Protein AF-A0A955NRJ7-F1 (afdb_monomer_lite)

Structure (mmCIF, N/CA/C/O backbone):
data_AF-A0A955NRJ7-F1
#
_entry.id   AF-A0A955NRJ7-F1
#
loop_
_atom_site.group_PDB
_atom_site.id
_atom_site.type_symbol
_atom_site.label_atom_id
_atom_site.label_alt_id
_atom_site.label_comp_id
_atom_site.label_asym_id
_atom_site.label_entity_id
_atom_site.label_seq_id
_atom_site.pdbx_PDB_ins_code
_atom_site.Cartn_x
_atom_site.Cartn_y
_atom_site.Cartn_z
_atom_site.occupancy
_atom_site.B_iso_or_equiv
_atom_site.auth_seq_id
_atom_site.auth_comp_id
_atom_site.auth_asym_id
_atom_site.auth_atom_id
_atom_site.pdbx_PDB_model_num
ATOM 1 N N . MET A 1 1 ? -66.521 54.782 38.233 1.00 36.69 1 MET A N 1
ATOM 2 C CA . MET A 1 1 ? -65.100 55.035 38.562 1.00 36.69 1 MET A CA 1
ATOM 3 C C . MET A 1 1 ? -64.474 53.736 39.039 1.00 36.69 1 MET A C 1
ATOM 5 O O . MET A 1 1 ? -64.854 53.257 40.097 1.00 36.69 1 MET A O 1
ATOM 9 N N . LYS A 1 2 ? -63.603 53.119 38.231 1.00 32.19 2 LYS A N 1
ATOM 10 C CA . LYS A 1 2 ? -62.848 51.911 38.596 1.00 32.19 2 LYS A CA 1
ATOM 11 C C . LYS A 1 2 ? -61.377 52.300 38.733 1.00 32.19 2 LYS A C 1
ATOM 13 O O . LYS A 1 2 ? -60.802 52.846 37.799 1.00 32.19 2 LYS A O 1
ATOM 18 N N . THR A 1 3 ? -60.814 52.068 39.909 1.00 28.33 3 THR A N 1
ATOM 19 C CA . THR A 1 3 ? -59.417 52.327 40.267 1.00 28.33 3 THR A CA 1
ATOM 20 C C . THR A 1 3 ? -58.534 51.209 39.715 1.00 28.33 3 THR A C 1
ATOM 22 O O . THR A 1 3 ? -58.722 50.044 40.057 1.00 28.33 3 THR A O 1
ATOM 25 N N . LEU A 1 4 ? -57.575 51.562 38.857 1.00 24.30 4 LEU A N 1
ATOM 26 C CA . LEU A 1 4 ? -56.533 50.667 38.357 1.00 24.30 4 LEU A CA 1
ATOM 27 C C . LEU A 1 4 ? -55.375 50.664 39.369 1.00 24.30 4 LEU A C 1
ATOM 29 O O . LEU A 1 4 ? -54.799 51.717 39.639 1.00 24.30 4 LEU A O 1
ATOM 33 N N . LYS A 1 5 ? -55.042 49.506 39.949 1.00 27.33 5 LYS A N 1
ATOM 34 C CA . LYS A 1 5 ? -53.809 49.326 40.731 1.00 27.33 5 LYS A CA 1
ATOM 35 C C . LYS A 1 5 ? -52.750 48.693 39.831 1.00 27.33 5 LYS A C 1
ATOM 37 O O . LYS A 1 5 ? -52.905 47.555 39.403 1.00 27.33 5 LYS A O 1
ATOM 42 N N . ILE A 1 6 ? -51.697 49.454 39.553 1.00 38.03 6 ILE A N 1
ATOM 43 C CA . ILE A 1 6 ? -50.472 48.995 38.894 1.00 38.03 6 ILE A CA 1
ATOM 44 C C . ILE A 1 6 ? -49.600 48.346 39.971 1.00 38.03 6 ILE A C 1
ATOM 46 O O . ILE A 1 6 ? -49.262 48.993 40.960 1.00 38.03 6 ILE A O 1
ATOM 50 N N . GLY A 1 7 ? -49.264 47.070 39.790 1.00 30.17 7 GLY A N 1
ATOM 51 C CA . GLY A 1 7 ? -48.288 46.353 40.606 1.00 30.17 7 GLY A CA 1
ATOM 52 C C . GLY A 1 7 ? -47.128 45.904 39.729 1.00 30.17 7 GLY A C 1
ATOM 53 O O . GLY A 1 7 ? -47.288 45.005 38.911 1.00 30.17 7 GLY A O 1
ATOM 54 N N . ILE A 1 8 ? -45.980 46.555 39.893 1.00 44.25 8 ILE A N 1
ATOM 55 C CA . ILE A 1 8 ? -44.685 46.117 39.368 1.00 44.25 8 ILE A CA 1
ATOM 56 C C . ILE A 1 8 ? -44.185 44.999 40.288 1.00 44.25 8 ILE A C 1
ATOM 58 O O . ILE A 1 8 ? -43.963 45.259 41.465 1.00 44.25 8 ILE A O 1
ATOM 62 N N . LEU A 1 9 ? -43.979 43.788 39.768 1.00 32.78 9 LEU A N 1
ATOM 63 C CA . LEU A 1 9 ? -43.111 42.758 40.359 1.00 32.78 9 LEU A CA 1
ATOM 64 C C . LEU A 1 9 ? -42.529 41.891 39.215 1.00 32.78 9 LEU A C 1
ATOM 66 O O . LEU A 1 9 ? -43.158 41.781 38.165 1.00 32.78 9 LEU A O 1
ATOM 70 N N . PRO A 1 10 ? -41.301 41.360 39.345 1.00 40.62 10 PRO A N 1
ATOM 71 C CA . PRO A 1 10 ? -40.159 41.890 38.607 1.00 40.62 10 PRO A CA 1
ATOM 72 C C . PRO A 1 10 ? -39.546 40.882 37.625 1.00 40.62 10 PRO A C 1
ATOM 74 O O . PRO A 1 10 ? -39.759 39.676 37.701 1.00 40.62 10 PRO A O 1
ATOM 77 N N . VAL A 1 11 ? -38.674 41.423 36.775 1.00 39.66 11 VAL A N 1
ATOM 78 C CA . VAL A 1 11 ? -37.733 40.821 35.804 1.00 39.66 11 VAL A CA 1
ATOM 79 C C . VAL A 1 11 ? -36.735 39.803 36.422 1.00 39.66 11 VAL A C 1
ATOM 81 O O . VAL A 1 11 ? -35.699 39.490 35.851 1.00 39.66 11 VAL A O 1
ATOM 84 N N . LEU A 1 12 ? -37.029 39.220 37.586 1.00 32.47 12 LEU A N 1
ATOM 85 C CA . LEU A 1 12 ? -36.155 38.246 38.253 1.00 32.47 12 LEU A CA 1
ATOM 86 C C . LEU A 1 12 ? -36.271 36.818 37.699 1.00 32.47 12 LEU A C 1
ATOM 88 O O . LEU A 1 12 ? -35.386 36.006 37.954 1.00 32.47 12 LEU A O 1
ATOM 92 N N . LEU A 1 13 ? -37.310 36.501 36.920 1.00 33.62 13 LEU A N 1
ATOM 93 C CA . LEU A 1 13 ? -37.507 35.132 36.430 1.00 33.62 13 LEU A CA 1
ATOM 94 C C . LEU A 1 13 ? -36.582 34.763 35.257 1.00 33.62 13 LEU A C 1
ATOM 96 O O . LEU A 1 13 ? -36.288 33.590 35.060 1.00 33.62 13 LEU A O 1
ATOM 100 N N . THR A 1 14 ? -36.074 35.735 34.499 1.00 36.72 14 THR A N 1
ATOM 101 C CA . THR A 1 14 ? -35.274 35.451 33.296 1.00 36.72 14 THR A CA 1
ATOM 102 C C . THR A 1 14 ? -33.782 35.257 33.563 1.00 36.72 14 THR A C 1
ATOM 104 O O . THR A 1 14 ? -33.121 34.596 32.770 1.00 36.72 14 THR A O 1
ATOM 107 N N . ILE A 1 15 ? -33.236 35.762 34.678 1.00 38.88 15 ILE A N 1
ATOM 108 C CA . ILE A 1 15 ? -31.808 35.566 35.008 1.00 38.88 15 ILE A CA 1
ATOM 109 C C . ILE A 1 15 ? -31.571 34.204 35.682 1.00 38.88 15 ILE A C 1
ATOM 111 O O . ILE A 1 15 ? -30.516 33.603 35.494 1.00 38.88 15 ILE A O 1
ATOM 115 N N . ALA A 1 16 ? -32.561 33.656 36.395 1.00 36.56 16 ALA A N 1
ATOM 116 C CA . ALA A 1 16 ? -32.430 32.333 37.009 1.00 36.56 16 ALA A CA 1
ATOM 117 C C . ALA A 1 16 ? -32.375 31.196 35.969 1.00 36.56 16 ALA A C 1
ATOM 119 O O . ALA A 1 16 ? -31.635 30.235 36.156 1.00 36.56 16 ALA A O 1
ATOM 120 N N . ILE A 1 17 ? -33.071 31.335 34.835 1.00 39.44 17 ILE A N 1
ATOM 121 C CA . ILE A 1 17 ? -33.125 30.286 33.802 1.00 39.44 17 ILE A CA 1
ATOM 122 C C . ILE A 1 17 ? -31.786 30.147 33.055 1.00 39.44 17 ILE A C 1
ATOM 124 O O . ILE A 1 17 ? -31.437 29.050 32.639 1.00 39.44 17 ILE A O 1
ATOM 128 N N . ALA A 1 18 ? -30.984 31.212 32.948 1.00 38.03 18 ALA A N 1
ATOM 129 C CA . ALA A 1 18 ? -29.653 31.124 32.336 1.00 38.03 18 ALA A CA 1
ATOM 130 C C . ALA A 1 18 ? -28.563 30.614 33.304 1.00 38.03 18 ALA A C 1
ATOM 132 O O . ALA A 1 18 ? -27.508 30.173 32.858 1.00 38.03 18 ALA A O 1
ATOM 133 N N . ALA A 1 19 ? -28.804 30.669 34.621 1.00 41.75 19 ALA A N 1
ATOM 134 C CA . ALA A 1 19 ? -27.876 30.172 35.642 1.00 41.75 19 ALA A CA 1
ATOM 135 C C . ALA A 1 19 ? -28.164 28.718 36.061 1.00 41.75 19 ALA A C 1
ATOM 137 O O . ALA A 1 19 ? -27.269 28.040 36.565 1.00 41.75 19 ALA A O 1
ATOM 138 N N . GLN A 1 20 ? -29.374 28.214 35.798 1.00 40.34 20 GLN A N 1
ATOM 139 C CA . GLN A 1 20 ? -29.661 26.783 35.694 1.00 40.34 20 GLN A CA 1
ATOM 140 C C . GLN A 1 20 ? -29.296 26.276 34.286 1.00 40.34 20 GLN A C 1
ATOM 142 O O . GLN A 1 20 ? -30.105 25.679 33.583 1.00 40.34 20 GLN A O 1
ATOM 147 N N . ALA A 1 21 ? -28.041 26.483 33.874 1.00 41.50 21 ALA A N 1
ATOM 148 C CA . ALA A 1 21 ? -27.412 25.489 33.017 1.00 41.50 21 ALA A CA 1
ATOM 149 C C . ALA A 1 21 ? -27.368 24.214 33.864 1.00 41.50 21 ALA A C 1
ATOM 151 O O . ALA A 1 21 ? -26.662 24.131 34.872 1.00 41.50 21 ALA A O 1
ATOM 152 N N . ASP A 1 22 ? -28.295 23.328 33.541 1.00 43.44 22 ASP A N 1
ATOM 153 C CA . ASP A 1 22 ? -28.670 22.161 34.302 1.00 43.44 22 ASP A CA 1
ATOM 154 C C . ASP A 1 22 ? -27.431 21.324 34.653 1.00 43.44 22 ASP A C 1
ATOM 156 O O . ASP A 1 22 ? -26.771 20.759 33.791 1.00 43.44 22 ASP A O 1
ATOM 160 N N . LYS A 1 23 ? -27.068 21.278 35.939 1.00 44.16 23 LYS A N 1
ATOM 161 C CA . LYS A 1 23 ? -25.986 20.413 36.436 1.00 44.16 23 LYS A CA 1
ATOM 162 C C . LYS A 1 23 ? -26.407 18.934 36.468 1.00 44.16 23 LYS A C 1
ATOM 164 O O . LYS A 1 23 ? -25.648 18.114 36.974 1.00 44.16 23 LYS A O 1
ATOM 169 N N . SER A 1 24 ? -27.596 18.594 35.963 1.00 41.62 24 SER A N 1
ATOM 170 C CA . SER A 1 24 ? -28.100 17.219 35.873 1.00 41.62 24 SER A CA 1
ATOM 171 C C . SER A 1 24 ? -27.343 16.339 34.870 1.00 41.62 24 SER A C 1
ATOM 173 O O . SER A 1 24 ? -27.438 15.120 34.977 1.00 41.62 24 SER A O 1
ATOM 175 N N . TYR A 1 25 ? -26.555 16.916 33.950 1.00 47.22 25 TYR A N 1
ATOM 176 C CA . TYR A 1 25 ? -25.757 16.147 32.979 1.00 47.22 25 TYR A CA 1
ATOM 177 C C . TYR A 1 25 ? -24.563 15.410 33.593 1.00 47.22 25 TYR A C 1
ATOM 179 O O . TYR A 1 25 ? -23.948 14.580 32.932 1.00 47.22 25 TYR A O 1
ATOM 187 N N . LEU A 1 26 ? -24.218 15.703 34.845 1.00 46.88 26 LEU A N 1
ATOM 188 C CA . LEU A 1 26 ? -23.156 15.013 35.558 1.00 46.88 26 LEU A CA 1
ATOM 189 C C . LEU A 1 26 ? -23.820 14.158 36.632 1.00 46.88 26 LEU A C 1
ATOM 191 O O . LEU A 1 26 ? -24.284 14.696 37.637 1.00 46.88 26 LEU A O 1
ATOM 195 N N . ASP A 1 27 ? -23.859 12.833 36.457 1.00 48.56 27 ASP A N 1
ATOM 196 C CA . ASP A 1 27 ? -24.031 11.955 37.616 1.00 48.56 27 ASP A CA 1
ATOM 197 C C . ASP A 1 27 ? -22.899 12.311 38.598 1.00 48.56 27 ASP A C 1
ATOM 199 O O . ASP A 1 27 ? -21.720 12.148 38.258 1.00 48.56 27 ASP A O 1
ATOM 203 N N . PRO A 1 28 ? -23.198 12.808 39.812 1.00 46.50 28 PRO A N 1
ATOM 204 C CA . PRO A 1 28 ? -22.168 13.173 40.779 1.00 46.50 28 PRO A CA 1
ATOM 205 C C . PRO A 1 28 ? -21.315 11.974 41.236 1.00 46.50 28 PRO A C 1
ATOM 207 O O . PRO A 1 28 ? -20.372 12.160 42.001 1.00 46.50 28 PRO A O 1
ATOM 210 N N . ARG A 1 29 ? -21.614 10.748 40.781 1.00 49.88 29 ARG A N 1
ATOM 211 C CA . ARG A 1 29 ? -20.777 9.551 40.958 1.00 49.88 29 ARG A CA 1
ATOM 212 C C . ARG A 1 29 ? -19.743 9.317 39.845 1.00 49.88 29 ARG A C 1
ATOM 214 O O . ARG A 1 29 ? -18.911 8.430 40.018 1.00 49.88 29 ARG A O 1
ATOM 221 N N . LEU A 1 30 ? -19.778 10.058 38.731 1.00 52.56 30 LEU A N 1
ATOM 222 C CA . LEU A 1 30 ? -18.929 9.812 37.549 1.00 52.56 30 LEU A CA 1
ATOM 223 C C . LEU A 1 30 ? -17.863 10.886 37.283 1.00 52.56 30 LEU A C 1
ATOM 225 O O . LEU A 1 30 ? -16.901 10.610 36.570 1.00 52.56 30 LEU A O 1
ATOM 229 N N . VAL A 1 31 ? -17.960 12.068 37.894 1.00 55.16 31 VAL A N 1
ATOM 230 C CA . VAL A 1 31 ? -16.895 13.080 37.811 1.00 55.16 31 VAL A CA 1
ATOM 231 C C . VAL A 1 31 ? -15.899 12.838 38.935 1.00 55.16 31 VAL A C 1
ATOM 233 O O . VAL A 1 31 ? -16.177 13.106 40.104 1.00 55.16 31 VAL A O 1
ATOM 236 N N . ARG A 1 32 ? -14.737 12.292 38.583 1.00 62.09 32 ARG A N 1
ATOM 237 C CA . ARG A 1 32 ? -13.622 12.094 39.506 1.00 62.09 32 ARG A CA 1
ATOM 238 C C . ARG A 1 32 ? -12.593 13.199 39.299 1.00 62.09 32 ARG A C 1
ATOM 240 O O . ARG A 1 32 ? -12.058 13.338 38.204 1.00 62.09 32 ARG A O 1
ATOM 247 N N . ASP A 1 33 ? -12.256 13.915 40.368 1.00 66.38 33 ASP A N 1
ATOM 248 C CA . ASP A 1 33 ? -11.100 14.811 40.366 1.00 66.38 33 ASP A CA 1
ATOM 249 C C . ASP A 1 33 ? -9.814 13.981 40.297 1.00 66.38 33 ASP A C 1
ATOM 251 O O . ASP A 1 33 ? -9.533 13.155 41.171 1.00 66.38 33 ASP A O 1
ATOM 255 N N . LEU A 1 34 ? -9.036 14.183 39.237 1.00 67.19 34 LEU A N 1
ATOM 256 C CA . LEU A 1 34 ? -7.776 13.480 39.035 1.00 67.19 34 LEU A CA 1
ATOM 257 C C . LEU A 1 34 ? -6.617 14.250 39.650 1.00 67.19 34 LEU A C 1
ATOM 259 O O . LEU A 1 34 ? -6.498 15.468 39.510 1.00 67.19 34 LEU A O 1
ATOM 263 N N . THR A 1 35 ? -5.725 13.518 40.310 1.00 75.94 35 THR A N 1
ATOM 264 C CA . THR A 1 35 ? -4.501 14.098 40.868 1.00 75.94 35 THR A CA 1
ATOM 265 C C . THR A 1 35 ? -3.346 14.003 39.874 1.00 75.94 35 THR A C 1
ATOM 267 O O . THR A 1 35 ? -3.203 13.026 39.137 1.00 75.94 35 THR A O 1
ATOM 270 N N . ILE A 1 36 ? -2.492 15.029 39.847 1.00 75.94 36 ILE A N 1
ATOM 271 C CA . ILE A 1 36 ? -1.273 15.011 39.032 1.00 75.94 36 ILE A CA 1
ATOM 272 C C . ILE A 1 36 ? -0.392 13.845 39.502 1.00 75.94 36 ILE A C 1
ATOM 274 O O . ILE A 1 36 ? 0.007 13.798 40.664 1.00 75.94 36 ILE A O 1
ATOM 278 N N . GLY A 1 37 ? -0.076 12.926 38.586 1.00 80.00 37 GLY A N 1
ATOM 279 C CA . GLY A 1 37 ? 0.737 11.734 38.858 1.00 80.00 37 GLY A CA 1
ATOM 280 C C . GLY A 1 37 ? -0.062 10.450 39.100 1.00 80.00 37 GLY A C 1
ATOM 281 O O . GLY A 1 37 ? 0.540 9.395 39.290 1.00 80.00 37 GLY A O 1
ATOM 282 N N . GLU A 1 38 ? -1.393 10.508 39.062 1.00 80.62 38 GLU A N 1
ATOM 283 C CA . GLU A 1 38 ? -2.236 9.318 39.126 1.00 80.62 38 GLU A CA 1
ATOM 284 C C . GLU A 1 38 ? -2.151 8.499 37.818 1.00 80.62 38 GLU A C 1
ATOM 286 O O . GLU A 1 38 ? -2.409 9.057 36.748 1.00 80.62 38 GLU A O 1
ATOM 291 N N . PRO A 1 39 ? -1.827 7.189 37.857 1.00 76.88 39 PRO A N 1
ATOM 292 C CA . PRO A 1 39 ? -1.833 6.340 36.667 1.00 76.88 39 PRO A CA 1
ATOM 293 C C . PRO A 1 39 ? -3.230 6.249 36.049 1.00 76.88 39 PRO A C 1
ATOM 295 O O . PRO A 1 39 ? -4.183 5.898 36.741 1.00 76.88 39 PRO A O 1
ATOM 298 N N . GLN A 1 40 ? -3.331 6.510 34.746 1.00 69.88 40 GLN A N 1
ATOM 299 C CA . GLN A 1 40 ? -4.573 6.385 33.980 1.00 69.88 40 GLN A CA 1
ATOM 300 C C . GLN A 1 40 ? -4.427 5.343 32.873 1.00 69.88 40 GLN A C 1
ATOM 302 O O . GLN A 1 40 ? -3.324 5.085 32.375 1.00 69.88 40 GLN A O 1
ATOM 307 N N . LEU A 1 41 ? -5.553 4.750 32.477 1.00 70.25 41 LEU A N 1
ATOM 308 C CA . LEU A 1 41 ? -5.613 3.948 31.262 1.00 70.25 41 LEU A CA 1
ATOM 309 C C . LEU A 1 41 ? -5.589 4.885 30.048 1.00 70.25 41 LEU A C 1
ATOM 311 O O . LEU A 1 41 ? -6.201 5.943 30.059 1.00 70.25 41 LEU A O 1
ATOM 315 N N . LEU A 1 42 ? -4.885 4.485 28.983 1.00 70.12 42 LEU A N 1
ATOM 316 C CA . LEU A 1 42 ? -4.784 5.274 27.744 1.00 70.12 42 LEU A CA 1
ATOM 317 C C . LEU A 1 42 ? -6.155 5.518 27.083 1.00 70.12 42 LEU A C 1
ATOM 319 O O . LEU A 1 42 ? -6.320 6.490 26.353 1.00 70.12 42 LEU A O 1
ATOM 323 N N . ILE A 1 43 ? -7.110 4.614 27.313 1.00 71.25 43 ILE A N 1
ATOM 324 C CA . ILE A 1 43 ? -8.480 4.682 26.808 1.00 71.25 43 ILE A CA 1
ATOM 325 C C . ILE A 1 43 ? -9.396 4.444 28.003 1.00 71.25 43 ILE A C 1
ATOM 327 O O . ILE A 1 43 ? -9.437 3.333 28.535 1.00 71.25 43 ILE A O 1
ATOM 331 N N . ASP A 1 44 ? -10.092 5.493 28.429 1.00 69.50 44 ASP A N 1
ATOM 332 C CA . ASP A 1 44 ? -11.025 5.454 29.547 1.00 69.50 44 ASP A CA 1
ATOM 333 C C . ASP A 1 44 ? -12.265 6.315 29.298 1.00 69.50 44 ASP A C 1
ATOM 335 O O . ASP A 1 44 ? -12.442 6.939 28.251 1.00 69.50 44 ASP A O 1
ATOM 339 N N . ASP A 1 45 ? -13.134 6.314 30.297 1.00 65.00 45 ASP A N 1
ATOM 340 C CA . ASP A 1 45 ? -14.453 6.920 30.245 1.00 65.00 45 ASP A CA 1
ATOM 341 C C . ASP A 1 45 ? -14.481 8.299 30.928 1.00 65.00 45 ASP A C 1
ATOM 343 O O . ASP A 1 45 ? -15.540 8.918 30.998 1.00 65.00 45 ASP A O 1
ATOM 347 N N . TYR A 1 46 ? -13.334 8.771 31.434 1.00 60.62 46 TYR A N 1
ATOM 348 C CA . TYR A 1 46 ? -13.226 9.889 32.372 1.00 60.62 46 TYR A CA 1
ATOM 349 C C . TYR A 1 46 ? -12.694 11.183 31.737 1.00 60.62 46 TYR A C 1
ATOM 351 O O . TYR A 1 46 ? -12.983 12.259 32.254 1.00 60.62 46 TYR A O 1
ATOM 359 N N . TRP A 1 47 ? -11.941 11.115 30.630 1.00 62.41 47 TRP A N 1
ATOM 360 C CA . TRP A 1 47 ? -11.310 12.305 30.019 1.00 62.41 47 TRP A CA 1
ATOM 361 C C . TRP A 1 47 ? -12.041 12.913 28.816 1.00 62.41 47 TRP A C 1
ATOM 363 O O . TRP A 1 47 ? -11.686 14.010 28.381 1.00 62.41 47 TRP A O 1
ATOM 373 N N . ILE A 1 48 ? -13.036 12.233 28.242 1.00 60.66 48 ILE A N 1
ATOM 374 C CA . ILE A 1 48 ? -13.713 12.715 27.030 1.00 60.66 48 ILE A CA 1
ATOM 375 C C . ILE A 1 48 ? -15.056 13.347 27.406 1.00 60.66 48 ILE A C 1
ATOM 377 O O . ILE A 1 48 ? -16.072 12.667 27.515 1.00 60.66 48 ILE A O 1
ATOM 381 N N . ASP A 1 49 ? -15.035 14.674 27.550 1.00 56.53 49 ASP A N 1
ATOM 382 C CA . ASP A 1 49 ? -16.146 15.551 27.980 1.00 56.53 49 ASP A CA 1
ATOM 383 C C . ASP A 1 49 ? -17.433 15.402 27.133 1.00 56.53 49 ASP A C 1
ATOM 385 O O . ASP A 1 49 ? -18.535 15.652 27.598 1.00 56.53 49 ASP A O 1
ATOM 389 N N . ASN A 1 50 ? -17.322 14.891 25.900 1.00 57.91 50 ASN A N 1
ATOM 390 C CA . ASN A 1 50 ? -18.457 14.667 24.991 1.00 57.91 50 ASN A CA 1
ATOM 391 C C . ASN A 1 50 ? -18.746 13.185 24.721 1.00 57.91 50 ASN A C 1
ATOM 393 O O . ASN A 1 50 ? -19.265 12.835 23.657 1.00 57.91 50 ASN A O 1
ATOM 397 N N . ARG A 1 51 ? -18.369 12.287 25.636 1.00 58.31 51 ARG A N 1
ATOM 398 C CA . ARG A 1 51 ? -18.545 10.853 25.405 1.00 58.31 51 ARG A CA 1
ATOM 399 C C . ARG A 1 51 ? -20.008 10.451 25.338 1.00 58.31 51 ARG A C 1
ATOM 401 O O . ARG A 1 51 ? -20.317 9.633 24.484 1.00 58.31 51 ARG A O 1
ATOM 408 N N . PHE A 1 52 ? -20.875 11.000 26.184 1.00 63.44 52 PHE A N 1
ATOM 409 C CA . PHE A 1 52 ? -22.262 10.556 26.331 1.00 63.44 52 PHE A CA 1
ATOM 410 C C . PHE A 1 52 ? -23.273 11.547 25.742 1.00 63.44 52 PHE A C 1
ATOM 412 O O . PHE A 1 52 ? -23.070 12.759 25.789 1.00 63.44 52 PHE A O 1
ATOM 419 N N . ASN A 1 53 ? -24.363 11.014 25.192 1.00 65.75 53 ASN A N 1
ATOM 420 C CA . ASN A 1 53 ? -25.545 11.772 24.801 1.00 65.75 53 ASN A CA 1
ATOM 421 C C . ASN A 1 53 ? -26.314 12.241 26.051 1.00 65.75 53 ASN A C 1
ATOM 423 O O . ASN A 1 53 ? -26.012 11.847 27.180 1.00 65.75 53 ASN A O 1
ATOM 427 N N . GLU A 1 54 ? -27.359 13.045 25.846 1.00 67.00 54 GLU A N 1
ATOM 428 C CA . GLU A 1 54 ? -28.234 13.558 26.916 1.00 67.00 54 GLU A CA 1
ATOM 429 C C . GLU A 1 54 ? -28.810 12.452 27.823 1.00 67.00 54 GLU A C 1
ATOM 431 O O . GLU A 1 54 ? -29.111 12.706 28.986 1.00 67.00 54 GLU A O 1
ATOM 436 N N . ASP A 1 55 ? -28.925 11.217 27.321 1.00 65.44 55 ASP A N 1
ATOM 437 C CA . ASP A 1 55 ? -29.438 10.065 28.065 1.00 65.44 55 ASP A CA 1
ATOM 438 C C . ASP A 1 55 ? -28.414 9.389 28.997 1.00 65.44 55 ASP A C 1
ATOM 440 O O . ASP A 1 55 ? -28.805 8.505 29.757 1.00 65.44 55 ASP A O 1
ATOM 444 N N . GLN A 1 56 ? -27.130 9.778 28.952 1.00 57.50 56 GLN A N 1
ATOM 445 C CA . GLN A 1 56 ? -26.022 9.197 29.735 1.00 57.50 56 GLN A CA 1
ATOM 446 C C . GLN A 1 56 ? -25.849 7.670 29.579 1.00 57.50 56 GLN A C 1
ATOM 448 O O . GLN A 1 56 ? -25.130 7.031 30.346 1.00 57.50 56 GLN A O 1
ATOM 453 N N . ILE A 1 57 ? -26.498 7.067 28.579 1.00 58.94 57 ILE A N 1
ATOM 454 C CA . ILE A 1 57 ? -26.484 5.622 28.306 1.00 58.94 57 ILE A CA 1
ATOM 455 C C . ILE A 1 57 ? -25.829 5.355 26.951 1.00 58.94 57 ILE A C 1
ATOM 457 O O . ILE A 1 57 ? -25.157 4.338 26.771 1.00 58.94 57 ILE A O 1
ATOM 461 N N . SER A 1 58 ? -26.000 6.265 25.994 1.00 58.12 58 SER A N 1
ATOM 462 C CA . SER A 1 58 ? -25.445 6.149 24.653 1.00 58.12 58 SER A CA 1
ATOM 463 C C . SER A 1 58 ? -24.274 7.107 24.458 1.00 58.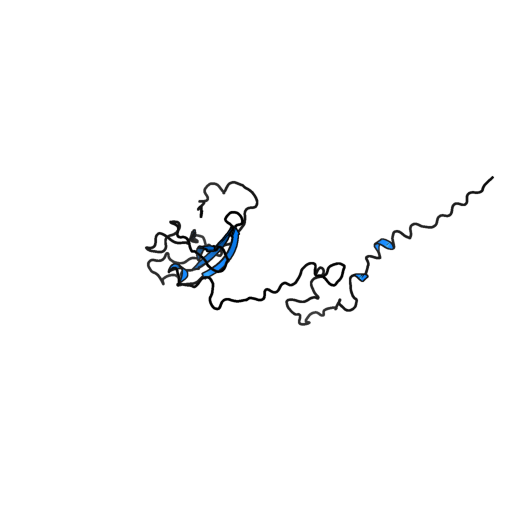12 58 SER A C 1
ATOM 465 O O . SER A 1 58 ? -24.281 8.229 24.958 1.00 58.12 58 SER A O 1
ATOM 467 N N . ALA A 1 59 ? -23.235 6.654 23.753 1.00 63.19 59 ALA A N 1
ATOM 468 C CA . ALA A 1 59 ? -22.060 7.473 23.494 1.00 63.19 59 ALA A CA 1
ATOM 469 C C . ALA A 1 59 ? -22.205 8.270 22.187 1.00 63.19 59 ALA A C 1
ATOM 471 O O . ALA A 1 59 ? -22.460 7.672 21.140 1.00 63.19 59 ALA A O 1
ATOM 472 N N . SER A 1 60 ? -21.973 9.585 22.219 1.00 65.88 60 SER A N 1
ATOM 473 C CA . SER A 1 60 ? -21.847 10.433 21.020 1.00 65.88 60 SER A CA 1
ATOM 474 C C . SER A 1 60 ? -20.647 10.007 20.167 1.00 65.88 60 SER A C 1
ATOM 476 O O . SER A 1 60 ? -20.676 10.092 18.940 1.00 65.88 60 SER A O 1
ATOM 478 N N . VAL A 1 61 ? -19.586 9.524 20.828 1.00 67.50 61 VAL A N 1
ATOM 479 C CA . VAL A 1 61 ? -18.367 8.988 20.211 1.00 67.50 61 VAL A CA 1
ATOM 480 C C . VAL A 1 61 ? -18.051 7.628 20.849 1.00 67.50 61 VAL A C 1
ATOM 482 O O . VAL A 1 61 ? -17.416 7.576 21.904 1.00 67.50 61 VAL A O 1
ATOM 485 N N . PRO A 1 62 ? -18.507 6.505 20.266 1.00 67.56 62 PRO A N 1
ATOM 486 C CA . PRO A 1 62 ? -18.234 5.188 20.827 1.00 67.56 62 PRO A CA 1
ATOM 487 C C . PRO A 1 62 ? -16.747 4.830 20.709 1.00 67.56 62 PRO A C 1
ATOM 489 O O . PRO A 1 62 ? -16.132 4.985 19.652 1.00 67.56 62 PRO A O 1
ATOM 492 N N . HIS A 1 63 ? -16.174 4.274 21.780 1.00 67.62 63 HIS A N 1
ATOM 493 C CA . HIS A 1 63 ? -14.868 3.616 21.725 1.00 67.62 63 HIS A CA 1
ATOM 494 C C . HIS A 1 63 ? -15.004 2.272 21.016 1.00 67.62 63 HIS A C 1
ATOM 496 O O . HIS A 1 63 ? -15.295 1.248 21.630 1.00 67.62 63 HIS A O 1
ATOM 502 N N . VAL A 1 64 ? -14.791 2.278 19.703 1.00 70.50 64 VAL A N 1
ATOM 503 C CA . VAL A 1 64 ? -14.711 1.047 18.918 1.00 70.50 64 VAL A CA 1
ATOM 504 C C . VAL A 1 64 ? -13.258 0.594 18.889 1.00 70.50 64 VAL A C 1
ATOM 506 O O . VAL A 1 64 ? -12.461 1.033 18.060 1.00 70.50 64 VAL A O 1
ATOM 509 N N . LEU A 1 65 ? -12.909 -0.297 19.815 1.00 71.62 65 LEU A N 1
ATOM 510 C CA . LEU A 1 65 ? -11.679 -1.071 19.716 1.00 71.62 65 LEU A CA 1
ATOM 511 C C . LEU A 1 65 ? -11.927 -2.194 18.714 1.00 71.62 65 LEU A C 1
ATOM 513 O O . LEU A 1 65 ? -12.720 -3.099 18.967 1.00 71.62 65 LEU A O 1
ATOM 517 N N . GLN A 1 66 ? -11.275 -2.119 17.557 1.00 65.44 66 GLN A N 1
ATOM 518 C CA . GLN A 1 66 ? -11.333 -3.195 16.574 1.00 65.44 66 GLN A CA 1
ATOM 519 C C . GLN A 1 66 ? -10.735 -4.460 17.203 1.00 65.44 66 GLN A C 1
ATOM 521 O O . GLN A 1 66 ? -9.536 -4.508 17.488 1.00 65.44 66 GLN A O 1
ATOM 526 N N . HIS A 1 67 ? -11.560 -5.485 17.424 1.00 63.84 67 HIS A N 1
ATOM 527 C CA . HIS A 1 67 ? -11.055 -6.831 17.664 1.00 63.84 67 HIS A CA 1
ATOM 528 C C . HIS A 1 67 ? -10.419 -7.299 16.358 1.00 63.84 67 HIS A C 1
ATOM 530 O O . HIS A 1 67 ? -11.102 -7.522 15.363 1.00 63.84 67 HIS A O 1
ATOM 536 N N . GLY A 1 68 ? -9.090 -7.353 16.330 1.00 67.50 68 GLY A N 1
ATOM 537 C CA . GLY A 1 68 ? -8.374 -7.776 15.140 1.00 67.50 68 GLY A CA 1
ATOM 538 C C . GLY A 1 68 ? -8.473 -9.285 14.974 1.00 67.50 68 GLY A C 1
ATOM 539 O O . GLY A 1 68 ? -7.623 -9.995 15.510 1.00 67.50 68 GLY A O 1
ATOM 540 N N . ASP A 1 69 ? -9.451 -9.763 14.204 1.00 76.06 69 ASP A N 1
ATOM 541 C CA . ASP A 1 69 ? -9.372 -11.083 13.576 1.00 76.06 69 ASP A CA 1
ATOM 542 C C . ASP A 1 69 ? -8.207 -11.045 12.585 1.00 76.06 69 ASP A C 1
ATOM 544 O O . ASP A 1 69 ? -8.309 -10.598 11.440 1.00 76.06 69 ASP A O 1
ATOM 548 N N . ARG A 1 70 ? -7.029 -1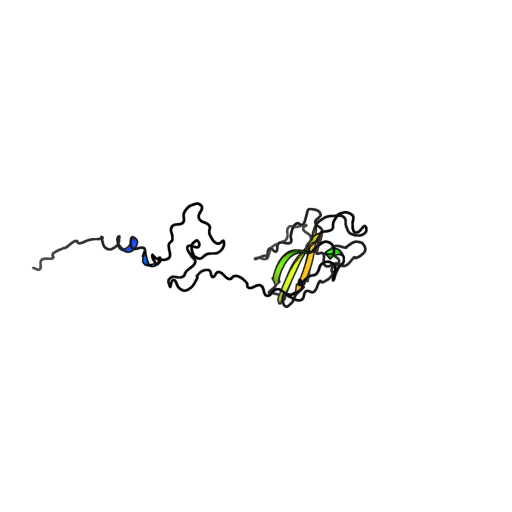1.410 13.089 1.00 80.81 70 ARG A N 1
ATOM 549 C CA . ARG A 1 70 ? -5.785 -11.344 12.337 1.00 80.81 70 ARG A CA 1
ATOM 550 C C . ARG A 1 70 ? -5.615 -12.638 11.557 1.00 80.81 70 ARG A C 1
ATOM 552 O O . ARG A 1 70 ? -5.600 -13.716 12.138 1.00 80.81 70 ARG A O 1
ATOM 559 N N . LEU A 1 71 ? -5.411 -12.511 10.251 1.00 84.38 71 LEU A N 1
ATOM 560 C CA . LEU A 1 71 ? -4.996 -13.635 9.418 1.00 84.38 71 LEU A CA 1
ATOM 561 C C . LEU A 1 71 ? -3.647 -14.188 9.898 1.00 84.38 71 LEU A C 1
ATOM 563 O O . LEU A 1 71 ? -2.755 -13.423 10.277 1.00 84.38 71 LEU A O 1
ATOM 567 N N . ASP A 1 72 ? -3.468 -15.506 9.793 1.00 89.38 72 ASP A N 1
ATOM 568 C CA . ASP A 1 72 ? -2.211 -16.186 10.144 1.00 89.38 72 ASP A CA 1
ATOM 569 C C . ASP A 1 72 ? -1.009 -15.641 9.369 1.00 89.38 72 ASP A C 1
ATOM 571 O O . ASP A 1 72 ? 0.133 -15.694 9.828 1.00 89.38 72 ASP A O 1
ATOM 575 N N . GLN A 1 73 ? -1.266 -15.131 8.164 1.00 89.25 73 GLN A N 1
ATOM 576 C CA . GLN A 1 73 ? -0.267 -14.567 7.275 1.00 89.25 73 GLN A CA 1
ATOM 577 C C . GLN A 1 73 ? -0.674 -13.155 6.844 1.00 89.25 73 GLN A C 1
ATOM 579 O O . GLN A 1 73 ? -1.862 -12.890 6.650 1.00 89.25 73 GLN A O 1
ATOM 584 N N . PRO A 1 74 ? 0.295 -12.247 6.639 1.00 89.62 74 PRO A N 1
ATOM 585 C CA . PRO A 1 74 ? 0.023 -10.950 6.035 1.00 89.62 74 PRO A CA 1
ATOM 586 C C . PRO A 1 74 ? -0.621 -11.087 4.649 1.00 89.62 74 PRO A C 1
ATOM 588 O O . PRO A 1 74 ? -0.251 -11.974 3.876 1.00 89.62 74 PRO A O 1
ATOM 591 N N . VAL A 1 75 ? -1.526 -10.160 4.317 1.00 91.19 75 VAL A N 1
ATOM 592 C CA . VAL A 1 75 ? -2.200 -10.099 3.004 1.00 91.19 75 VAL A CA 1
ATOM 593 C C . VAL A 1 75 ? -1.233 -9.827 1.844 1.00 91.19 75 VAL A C 1
ATOM 595 O O . VAL A 1 75 ? -1.455 -10.303 0.737 1.00 91.19 75 VAL A O 1
ATOM 598 N N . LEU A 1 76 ? -0.120 -9.133 2.112 1.00 91.50 76 LEU A N 1
ATOM 599 C CA . LEU A 1 76 ? 1.032 -9.019 1.216 1.00 91.50 76 LEU A CA 1
ATOM 600 C C . LEU A 1 76 ? 2.278 -9.566 1.908 1.00 91.50 76 LEU A C 1
ATOM 602 O O . LEU A 1 76 ? 2.584 -9.187 3.041 1.00 91.50 76 LEU A O 1
ATOM 606 N N . ARG A 1 77 ? 3.018 -10.438 1.220 1.00 90.12 77 ARG A N 1
ATOM 607 C CA . ARG A 1 77 ? 4.210 -11.095 1.768 1.00 90.12 77 ARG A CA 1
ATOM 608 C C . ARG A 1 77 ? 5.455 -10.640 1.014 1.00 90.12 77 ARG A C 1
ATOM 610 O O . ARG A 1 77 ? 5.532 -10.803 -0.198 1.00 90.12 77 ARG A O 1
ATOM 617 N N . LYS A 1 78 ? 6.440 -10.129 1.756 1.00 87.19 78 LYS A N 1
ATOM 618 C CA . LYS A 1 78 ? 7.771 -9.773 1.241 1.00 87.19 78 LYS A CA 1
ATOM 619 C C . LYS A 1 78 ? 8.348 -10.926 0.406 1.00 87.19 78 LYS A C 1
ATOM 621 O O . LYS A 1 78 ? 8.329 -12.070 0.860 1.00 87.19 78 LYS A O 1
ATOM 626 N N . GLY A 1 79 ? 8.834 -10.607 -0.794 1.00 80.38 79 GLY A N 1
ATOM 627 C CA . GLY A 1 79 ? 9.566 -11.538 -1.660 1.00 80.38 79 GLY A CA 1
ATOM 628 C C . GLY A 1 79 ? 8.748 -12.673 -2.274 1.00 80.38 79 GLY A C 1
ATOM 629 O O . GLY A 1 79 ? 9.302 -13.528 -2.960 1.00 80.38 79 GLY A O 1
ATOM 630 N N . LYS A 1 80 ? 7.437 -12.726 -2.016 1.00 87.94 80 LYS A N 1
ATOM 631 C CA . LYS A 1 80 ? 6.596 -13.844 -2.450 1.00 87.94 80 LYS A CA 1
ATOM 632 C C . LYS A 1 80 ? 6.175 -13.699 -3.911 1.00 87.94 80 LYS A C 1
ATOM 634 O O . LYS A 1 80 ? 6.302 -14.659 -4.664 1.00 87.94 80 LYS A O 1
ATOM 639 N N . ASP A 1 81 ? 5.652 -12.533 -4.282 1.00 89.06 81 ASP A N 1
ATOM 640 C CA . ASP A 1 81 ? 5.074 -12.312 -5.611 1.00 89.06 81 ASP A CA 1
ATOM 641 C C . ASP A 1 81 ? 6.054 -11.551 -6.521 1.00 89.06 81 ASP A C 1
ATOM 643 O O . ASP A 1 81 ? 6.185 -11.881 -7.705 1.00 89.06 81 ASP A O 1
ATOM 647 N N . HIS A 1 82 ? 6.819 -10.596 -5.970 1.00 91.62 82 HIS A N 1
ATOM 648 C CA . HIS A 1 82 ? 7.774 -9.805 -6.746 1.00 91.62 82 HIS A CA 1
ATOM 649 C C . HIS A 1 82 ? 9.139 -9.599 -6.059 1.00 91.62 82 HIS A C 1
ATOM 651 O O . HIS A 1 82 ? 9.205 -9.374 -4.849 1.00 91.62 82 HIS A O 1
ATOM 657 N N . PRO A 1 83 ? 10.252 -9.591 -6.825 1.00 90.00 83 PRO A N 1
ATOM 658 C CA . PRO A 1 83 ? 11.603 -9.495 -6.261 1.00 90.00 83 PRO A CA 1
ATOM 659 C C . PRO A 1 83 ? 11.890 -8.143 -5.595 1.00 90.00 83 PRO A C 1
ATOM 661 O O . PRO A 1 83 ? 12.651 -8.076 -4.635 1.00 90.00 83 PRO A O 1
ATOM 664 N N . TRP A 1 84 ? 11.259 -7.056 -6.048 1.00 90.06 84 TRP A N 1
ATOM 665 C CA . TRP A 1 84 ? 11.446 -5.723 -5.459 1.00 90.06 84 TRP A CA 1
ATOM 666 C C . TRP A 1 84 ? 10.847 -5.566 -4.059 1.00 90.06 84 TRP A C 1
ATOM 668 O O . TRP A 1 84 ? 11.120 -4.588 -3.366 1.00 90.06 84 TRP A O 1
ATOM 678 N N . GLU A 1 85 ? 10.045 -6.528 -3.620 1.00 91.94 85 GLU A N 1
ATOM 679 C CA . GLU A 1 85 ? 9.435 -6.549 -2.292 1.00 91.94 85 GLU A CA 1
ATOM 680 C C . GLU A 1 85 ? 10.300 -7.274 -1.266 1.00 91.94 85 GLU A C 1
ATOM 682 O O . GLU A 1 85 ? 9.976 -7.273 -0.076 1.00 91.94 85 GLU A O 1
ATOM 687 N N . GLU A 1 86 ? 11.394 -7.896 -1.716 1.00 88.69 86 GLU A N 1
ATOM 688 C CA . GLU A 1 86 ? 12.256 -8.746 -0.902 1.00 88.69 86 GLU A CA 1
ATOM 689 C C . GLU A 1 86 ? 12.850 -8.001 0.285 1.00 88.69 86 GLU A C 1
ATOM 691 O O . GLU A 1 86 ? 13.113 -8.617 1.297 1.00 88.69 86 GLU A O 1
ATOM 696 N N . HIS A 1 87 ? 13.059 -6.688 0.259 1.00 84.25 87 HIS A N 1
ATOM 697 C CA . HIS A 1 87 ? 13.718 -6.022 1.394 1.00 84.25 87 HIS A CA 1
ATOM 698 C C . HIS A 1 87 ? 12.740 -5.407 2.395 1.00 84.25 87 HIS A C 1
ATOM 700 O O . HIS A 1 87 ? 13.135 -5.080 3.514 1.00 84.25 87 HIS A O 1
ATOM 706 N N . GLY A 1 88 ? 11.455 -5.328 2.052 1.00 85.94 88 GLY A N 1
ATOM 707 C CA . GLY A 1 88 ? 10.420 -4.896 2.978 1.00 85.94 88 GLY A CA 1
ATOM 708 C C . GLY A 1 88 ? 9.230 -4.249 2.290 1.00 85.94 88 GLY A C 1
ATOM 709 O O . GLY A 1 88 ? 9.369 -3.560 1.283 1.00 85.94 88 GLY A O 1
ATOM 710 N N . ILE A 1 89 ? 8.070 -4.449 2.907 1.00 90.88 89 ILE A N 1
ATOM 711 C CA . ILE A 1 89 ? 6.804 -3.796 2.586 1.00 90.88 89 ILE A CA 1
ATOM 712 C C . ILE A 1 89 ? 6.415 -2.984 3.820 1.00 90.88 89 ILE A C 1
ATOM 714 O O . ILE A 1 89 ? 6.374 -3.520 4.928 1.00 90.88 89 ILE A O 1
ATOM 718 N N . GLY A 1 90 ? 6.151 -1.695 3.648 1.00 89.56 90 GLY A N 1
ATOM 719 C CA . GLY A 1 90 ? 5.815 -0.796 4.749 1.00 89.56 90 GLY A CA 1
ATOM 720 C C . GLY A 1 90 ? 5.043 0.424 4.275 1.00 89.56 90 GLY A C 1
ATOM 721 O O . GLY A 1 90 ? 4.742 0.537 3.092 1.00 89.56 90 GLY A O 1
ATOM 722 N N . TYR A 1 91 ? 4.716 1.327 5.205 1.00 89.88 91 TYR A N 1
ATOM 723 C CA . TYR A 1 91 ? 3.978 2.574 4.946 1.00 89.88 91 TYR A CA 1
ATOM 724 C C . TYR A 1 91 ? 2.812 2.373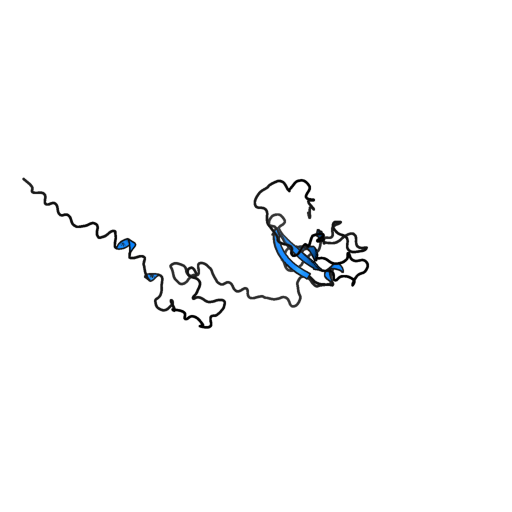 3.979 1.00 89.88 91 TYR A C 1
ATOM 726 O O . TYR A 1 91 ? 2.868 2.729 2.803 1.00 89.88 91 TYR A O 1
ATOM 734 N N . ILE A 1 92 ? 1.776 1.729 4.495 1.00 91.62 92 ILE A N 1
ATOM 735 C CA . ILE A 1 92 ? 0.623 1.294 3.724 1.00 91.62 92 ILE A CA 1
ATOM 736 C C . ILE A 1 92 ? -0.486 2.339 3.835 1.00 91.62 92 ILE A C 1
ATOM 738 O O . ILE A 1 92 ? -0.836 2.758 4.937 1.00 91.62 92 ILE A O 1
ATOM 742 N N . SER A 1 93 ? -1.065 2.697 2.693 1.00 92.62 93 SER A N 1
ATOM 743 C CA . SER A 1 93 ? -2.315 3.443 2.601 1.00 92.62 93 SER A CA 1
ATOM 744 C C . SER A 1 93 ? -3.305 2.663 1.7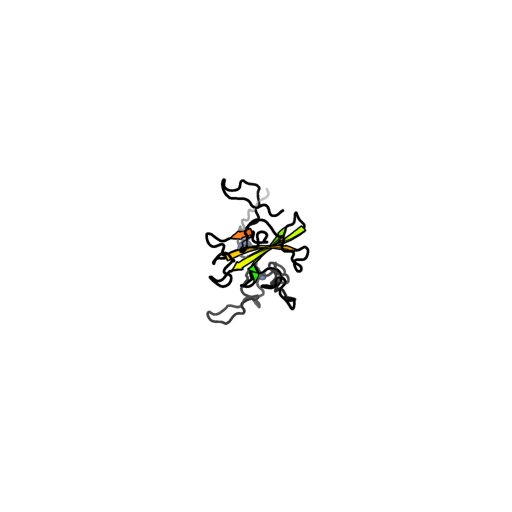44 1.00 92.62 93 SER A C 1
ATOM 746 O O . SER A 1 93 ? -2.988 2.285 0.616 1.00 92.62 93 SER A O 1
ATOM 748 N N . VAL A 1 94 ? -4.510 2.449 2.268 1.00 93.38 94 VAL A N 1
ATOM 749 C CA . VAL A 1 94 ? -5.618 1.805 1.553 1.00 93.38 94 VAL A CA 1
ATOM 750 C C . VAL A 1 94 ? -6.756 2.803 1.415 1.00 93.38 94 VAL A C 1
ATOM 752 O O . VAL A 1 94 ? -7.098 3.494 2.373 1.00 93.38 94 VAL A O 1
ATOM 755 N N . MET A 1 95 ? -7.353 2.866 0.231 1.00 93.00 95 MET A N 1
ATOM 756 C CA . MET A 1 95 ? -8.566 3.634 -0.027 1.00 93.00 95 MET A CA 1
ATOM 757 C C . MET A 1 95 ? -9.546 2.771 -0.809 1.00 93.00 95 MET A C 1
ATOM 759 O O . MET A 1 95 ? -9.154 2.105 -1.762 1.00 93.00 95 MET A O 1
ATOM 763 N N . PHE A 1 96 ? -10.820 2.806 -0.432 1.00 93.19 96 PHE A N 1
ATOM 764 C CA . PHE A 1 96 ? -11.877 2.259 -1.272 1.00 93.19 96 PHE A CA 1
ATOM 765 C C . PHE A 1 96 ? -12.255 3.280 -2.349 1.00 93.19 96 PHE A C 1
ATOM 767 O O . PHE A 1 96 ? -12.631 4.410 -2.037 1.00 93.19 96 PHE A O 1
ATOM 774 N N . ASP A 1 97 ? -12.133 2.885 -3.611 1.00 90.25 97 ASP A N 1
ATOM 775 C CA . ASP A 1 97 ? -12.583 3.653 -4.761 1.00 90.25 97 ASP A CA 1
ATOM 776 C C . ASP A 1 97 ? -14.030 3.276 -5.082 1.00 90.25 97 ASP A C 1
ATOM 778 O O . ASP A 1 97 ? -14.319 2.192 -5.593 1.00 90.25 97 ASP A O 1
ATOM 782 N N . SER A 1 98 ? -14.954 4.187 -4.780 1.00 89.75 98 SER A N 1
ATOM 783 C CA . SER A 1 98 ? -16.381 3.975 -5.016 1.00 89.75 98 SER A CA 1
ATOM 784 C C . SER A 1 98 ? -16.761 3.975 -6.496 1.00 89.75 98 SER A C 1
ATOM 786 O 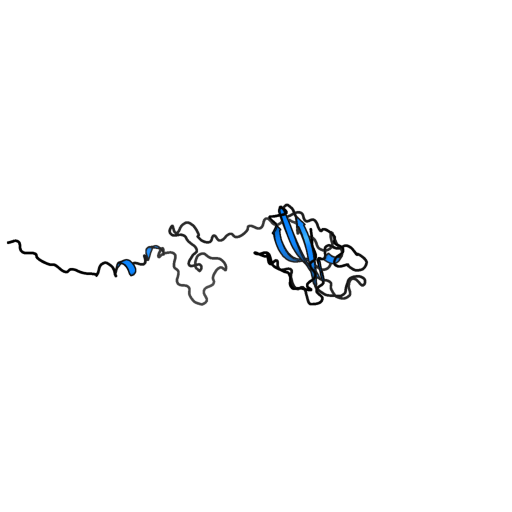O . SER A 1 98 ? -17.825 3.461 -6.836 1.00 89.75 98 SER A O 1
ATOM 788 N N . LYS A 1 99 ? -15.930 4.518 -7.391 1.00 88.44 99 LYS A N 1
ATOM 789 C CA . LYS A 1 99 ? -16.212 4.505 -8.829 1.00 88.44 99 LYS A CA 1
ATOM 790 C C . LYS A 1 99 ? -15.968 3.119 -9.416 1.00 88.44 99 LYS A C 1
ATOM 792 O O . LYS A 1 99 ? -16.815 2.614 -10.146 1.00 88.44 99 LYS A O 1
ATOM 797 N N . ASP A 1 100 ? -14.842 2.513 -9.051 1.00 89.31 100 ASP A N 1
ATOM 798 C CA . ASP A 1 100 ? -14.421 1.216 -9.590 1.00 89.31 100 ASP A CA 1
ATOM 799 C C . ASP A 1 100 ? -14.779 0.040 -8.668 1.00 89.31 100 ASP A C 1
ATOM 801 O O . ASP A 1 100 ? -14.533 -1.109 -9.023 1.00 89.31 100 ASP A O 1
ATOM 805 N N . GLN A 1 101 ? -15.386 0.323 -7.507 1.00 94.62 101 GLN A N 1
ATOM 806 C CA . GLN A 1 101 ? -15.802 -0.656 -6.494 1.00 94.62 101 GLN A CA 1
ATOM 807 C C . GLN A 1 101 ? -14.646 -1.557 -6.035 1.00 94.62 101 GLN A C 1
ATOM 809 O O . GLN A 1 101 ? -14.800 -2.766 -5.872 1.00 94.62 101 GLN A O 1
ATOM 814 N N . LYS A 1 102 ? -13.471 -0.958 -5.827 1.00 95.12 102 LYS A N 1
ATOM 815 C CA . LYS A 1 102 ? -12.243 -1.669 -5.457 1.00 95.12 102 LYS A CA 1
ATOM 816 C C . LYS A 1 102 ? -11.489 -0.951 -4.357 1.00 95.12 102 LYS A C 1
ATOM 818 O O . LYS A 1 102 ? -11.431 0.275 -4.305 1.00 95.12 102 LYS A O 1
ATOM 823 N N . PHE A 1 103 ? -10.813 -1.722 -3.524 1.00 96.19 103 PHE A N 1
ATOM 824 C CA . PHE A 1 103 ? -9.761 -1.223 -2.662 1.00 96.19 103 PHE A CA 1
ATOM 825 C C . PHE A 1 103 ? -8.484 -1.009 -3.474 1.00 96.19 103 PHE A C 1
ATOM 827 O O . PHE A 1 103 ? -8.019 -1.897 -4.187 1.00 96.19 103 PHE A O 1
ATOM 834 N N . ARG A 1 104 ? -7.901 0.178 -3.333 1.00 94.94 104 ARG A N 1
ATOM 835 C CA . ARG A 1 104 ? -6.618 0.578 -3.905 1.00 94.94 104 ARG A CA 1
ATOM 836 C C . ARG A 1 104 ? -5.593 0.664 -2.777 1.00 94.94 104 ARG A C 1
ATOM 838 O O . ARG A 1 104 ? -5.770 1.431 -1.827 1.00 94.94 104 ARG A O 1
ATOM 845 N N . LEU A 1 105 ? -4.532 -0.126 -2.879 1.00 95.25 105 LEU A N 1
ATOM 846 C CA . LEU A 1 105 ? -3.441 -0.201 -1.915 1.00 95.25 105 LEU A CA 1
ATOM 847 C C . LEU A 1 105 ? -2.191 0.434 -2.501 1.00 95.25 105 LEU A C 1
ATOM 849 O O . LEU A 1 105 ? -1.692 0.027 -3.546 1.00 95.25 105 LEU A O 1
ATOM 853 N N . TYR A 1 106 ? -1.660 1.406 -1.773 1.00 93.62 106 TYR A N 1
ATOM 854 C CA . TYR A 1 106 ? -0.381 2.031 -2.046 1.00 93.62 106 TYR A CA 1
ATOM 855 C C . TYR A 1 106 ? 0.553 1.686 -0.903 1.00 93.62 106 TYR A C 1
ATOM 857 O O . TYR A 1 106 ? 0.241 1.932 0.262 1.00 93.62 106 TYR A O 1
ATOM 865 N N . TYR A 1 107 ? 1.703 1.120 -1.231 1.00 93.62 107 TYR A N 1
ATOM 866 C CA . TYR A 1 107 ? 2.657 0.676 -0.227 1.00 93.62 107 TYR A CA 1
ATOM 867 C C . TYR A 1 107 ? 4.066 1.060 -0.626 1.00 93.62 107 TYR A C 1
ATOM 869 O O . TYR A 1 107 ? 4.378 1.268 -1.800 1.00 93.62 107 TYR A O 1
ATOM 877 N N . GLN A 1 108 ? 4.922 1.195 0.371 1.00 91.75 108 GLN A N 1
ATOM 878 C CA . GLN A 1 108 ? 6.325 1.455 0.160 1.00 91.75 108 GLN A CA 1
ATOM 879 C C . GLN A 1 108 ? 7.119 0.156 0.142 1.00 91.75 108 GLN A C 1
ATOM 881 O O . GLN A 1 108 ? 6.921 -0.727 0.977 1.00 91.75 108 GLN A O 1
ATOM 886 N N . ILE A 1 109 ? 8.088 0.116 -0.764 1.00 89.75 109 ILE A N 1
ATOM 887 C CA . ILE A 1 109 ? 9.233 -0.783 -0.690 1.00 89.75 109 ILE A CA 1
ATOM 888 C C . ILE A 1 109 ? 10.511 0.030 -0.504 1.00 89.75 109 ILE A C 1
ATOM 890 O O . ILE A 1 109 ? 10.598 1.212 -0.866 1.00 89.75 109 ILE A O 1
ATOM 894 N N . TRP A 1 110 ? 11.534 -0.630 0.011 1.00 84.44 110 TRP A N 1
ATOM 895 C CA . TRP A 1 110 ? 12.879 -0.086 0.105 1.00 84.44 110 TRP A CA 1
ATOM 896 C C . TRP A 1 110 ? 13.865 -1.054 -0.535 1.00 84.44 110 TRP A C 1
ATOM 898 O O . TRP A 1 110 ? 13.609 -2.249 -0.580 1.00 84.44 110 TRP A O 1
ATOM 908 N N . ASN A 1 111 ? 14.984 -0.531 -1.033 1.00 78.38 111 ASN A N 1
ATOM 909 C CA . ASN A 1 111 ? 16.111 -1.347 -1.456 1.00 78.38 111 ASN A CA 1
ATOM 910 C C . ASN A 1 111 ? 17.388 -0.886 -0.735 1.00 78.38 111 ASN A C 1
ATOM 912 O O . ASN A 1 111 ? 17.823 0.255 -0.973 1.00 78.38 111 ASN A O 1
ATOM 916 N N . PRO A 1 112 ? 18.005 -1.719 0.120 1.00 70.69 112 PRO A N 1
ATOM 917 C CA . PRO A 1 112 ? 19.324 -1.441 0.657 1.00 70.69 112 PRO A CA 1
ATOM 918 C C . PRO A 1 112 ? 20.340 -1.294 -0.476 1.00 70.69 112 PRO 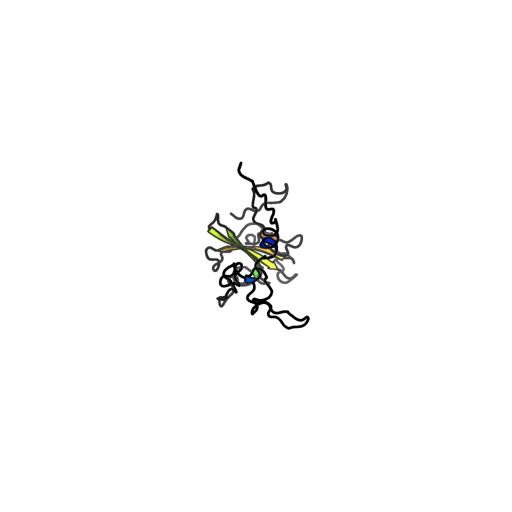A C 1
ATOM 920 O O . PRO A 1 112 ? 20.312 -1.954 -1.516 1.00 70.69 112 PRO A O 1
ATOM 923 N N . ARG A 1 113 ? 21.263 -0.353 -0.298 1.00 64.00 113 ARG A N 1
ATOM 924 C CA . ARG A 1 113 ? 22.314 -0.103 -1.280 1.00 64.00 113 ARG A CA 1
ATOM 925 C C . ARG A 1 113 ? 23.206 -1.351 -1.339 1.00 64.00 113 ARG A C 1
ATOM 927 O O . ARG A 1 113 ? 23.811 -1.683 -0.328 1.00 64.00 113 ARG A O 1
ATOM 934 N N . ASN A 1 114 ? 23.343 -1.945 -2.529 1.00 62.00 114 ASN A N 1
ATOM 935 C CA . ASN A 1 114 ? 24.307 -3.001 -2.895 1.00 62.00 114 ASN A CA 1
ATOM 936 C C . ASN A 1 114 ? 23.855 -4.474 -2.787 1.00 62.00 114 ASN A C 1
ATOM 938 O O . ASN A 1 114 ? 24.704 -5.335 -3.000 1.00 62.00 114 ASN A O 1
ATOM 942 N N . GLU A 1 115 ? 22.586 -4.791 -2.512 1.00 66.00 115 GLU A N 1
ATOM 943 C CA . GLU A 1 115 ? 22.150 -6.205 -2.439 1.00 66.00 115 GLU A CA 1
ATOM 944 C C . GLU A 1 115 ? 21.777 -6.792 -3.808 1.00 66.00 115 GLU A C 1
ATOM 946 O O . GLU A 1 115 ? 22.200 -7.898 -4.136 1.00 66.00 115 GLU A O 1
ATOM 951 N N . ASP A 1 116 ? 21.092 -6.022 -4.654 1.00 69.94 116 ASP A N 1
ATOM 952 C CA . ASP A 1 116 ? 20.842 -6.386 -6.050 1.00 69.94 116 ASP A CA 1
ATOM 953 C C . ASP A 1 116 ? 21.620 -5.426 -6.982 1.00 69.94 116 ASP A C 1
ATOM 955 O O . ASP A 1 116 ? 21.293 -4.235 -7.055 1.00 69.94 116 ASP A O 1
ATOM 959 N N . PRO A 1 117 ? 22.674 -5.904 -7.684 1.00 66.38 117 PRO A N 1
ATOM 960 C CA . PRO A 1 117 ? 23.468 -5.096 -8.614 1.00 66.38 117 PRO A CA 1
ATOM 961 C C . PRO A 1 117 ? 22.666 -4.566 -9.802 1.00 66.38 117 PRO A C 1
ATOM 963 O O . PRO A 1 117 ? 23.070 -3.572 -10.410 1.00 66.38 117 PRO A O 1
ATOM 966 N N . LYS A 1 118 ? 21.574 -5.253 -10.151 1.00 70.31 118 LYS A N 1
ATOM 967 C CA . LYS A 1 118 ? 20.681 -4.891 -11.246 1.00 70.31 118 LYS A CA 1
ATOM 968 C C . LYS A 1 118 ? 19.602 -3.937 -10.755 1.00 70.31 118 LYS A C 1
ATOM 970 O O . LYS A 1 118 ? 19.202 -3.050 -11.499 1.00 70.31 118 LYS A O 1
ATOM 975 N N . ALA A 1 119 ? 19.169 -4.048 -9.502 1.00 71.12 119 ALA A N 1
ATOM 976 C CA . ALA A 1 119 ? 18.178 -3.136 -8.954 1.00 71.12 119 ALA A CA 1
ATOM 977 C C . ALA A 1 119 ? 18.680 -1.681 -8.897 1.00 71.12 119 ALA A C 1
ATOM 979 O O . ALA A 1 119 ? 19.860 -1.407 -8.638 1.00 71.12 119 ALA A O 1
ATOM 980 N N . PRO A 1 120 ? 17.776 -0.698 -9.058 1.00 71.25 120 PRO A N 1
ATOM 981 C CA . PRO A 1 120 ? 18.174 0.688 -8.932 1.00 71.25 120 PRO A CA 1
ATOM 982 C C . PRO A 1 120 ? 18.608 0.990 -7.486 1.00 71.25 120 PRO A C 1
ATOM 984 O O . PRO A 1 120 ? 17.907 0.687 -6.516 1.00 71.25 120 PRO A O 1
ATOM 987 N N . ARG A 1 121 ? 19.799 1.585 -7.345 1.00 71.38 121 ARG A N 1
ATOM 988 C CA . ARG A 1 121 ? 20.492 1.741 -6.057 1.00 71.38 121 ARG A CA 1
ATOM 989 C C . ARG A 1 121 ? 19.751 2.667 -5.098 1.00 71.38 121 ARG A C 1
ATOM 991 O O . ARG A 1 121 ? 19.553 3.841 -5.405 1.00 71.38 121 ARG A O 1
ATOM 998 N N . GLY A 1 122 ? 19.501 2.166 -3.889 1.00 68.69 122 GLY A N 1
ATOM 999 C CA . GLY A 1 122 ? 18.956 2.944 -2.783 1.00 68.69 122 GLY A CA 1
ATOM 1000 C C . GLY A 1 122 ? 17.530 3.445 -3.022 1.00 68.69 122 GLY A C 1
ATOM 1001 O O . GLY A 1 122 ? 16.933 3.282 -4.091 1.00 68.69 122 GLY A O 1
ATOM 1002 N N . GLY A 1 123 ? 16.993 4.083 -1.987 1.00 78.88 123 GLY A N 1
ATOM 1003 C CA . GLY A 1 123 ? 15.747 4.831 -2.059 1.00 78.88 123 GLY A CA 1
ATOM 1004 C C . GLY A 1 123 ? 14.485 4.011 -1.817 1.00 78.88 123 GLY A C 1
ATOM 1005 O O . GLY A 1 123 ? 14.452 2.782 -1.911 1.00 78.88 123 GLY A O 1
ATOM 1006 N N . TYR A 1 124 ? 13.441 4.759 -1.501 1.00 84.88 124 TYR A N 1
ATOM 1007 C CA . TYR A 1 124 ? 12.087 4.275 -1.318 1.00 84.88 124 TYR A CA 1
ATOM 1008 C C . TYR A 1 124 ? 11.301 4.389 -2.621 1.00 84.88 124 TYR A C 1
ATOM 1010 O O . TYR A 1 124 ? 11.527 5.305 -3.425 1.00 84.88 124 TYR A O 1
ATOM 1018 N N . ARG A 1 125 ? 10.379 3.454 -2.831 1.00 88.31 125 ARG A N 1
ATOM 1019 C CA . ARG A 1 125 ? 9.497 3.427 -4.000 1.00 88.31 125 ARG A CA 1
ATOM 1020 C C . ARG A 1 125 ? 8.077 3.151 -3.559 1.00 88.31 125 ARG A C 1
ATOM 1022 O O . ARG A 1 125 ? 7.863 2.397 -2.614 1.00 88.31 125 ARG A O 1
ATOM 1029 N N . THR A 1 126 ? 7.130 3.745 -4.267 1.00 91.06 126 THR A N 1
ATOM 1030 C CA . THR A 1 126 ? 5.706 3.510 -4.042 1.00 91.06 126 THR A CA 1
ATOM 1031 C C . THR A 1 126 ? 5.197 2.510 -5.065 1.00 91.06 126 THR A C 1
ATOM 1033 O O . THR A 1 126 ? 5.326 2.738 -6.267 1.00 91.06 126 THR A O 1
ATOM 1036 N N . CYS A 1 127 ? 4.611 1.428 -4.573 1.00 93.31 127 CYS A N 1
ATOM 1037 C CA . CYS A 1 127 ? 3.995 0.357 -5.342 1.00 93.31 127 CYS A CA 1
ATOM 1038 C C . CYS A 1 127 ? 2.470 0.391 -5.194 1.00 93.31 127 CYS A C 1
ATOM 1040 O O . CYS A 1 127 ? 1.940 1.103 -4.335 1.00 93.31 127 CYS A O 1
ATOM 1042 N N . TYR A 1 128 ? 1.784 -0.381 -6.035 1.00 94.94 128 TYR A N 1
ATOM 1043 C CA . TYR A 1 128 ? 0.329 -0.391 -6.137 1.00 94.94 128 TYR A CA 1
ATOM 1044 C C . TYR A 1 128 ? -0.260 -1.803 -6.194 1.00 94.94 128 TYR A C 1
ATOM 1046 O O . TYR A 1 128 ? 0.317 -2.701 -6.807 1.00 94.94 128 TYR A O 1
ATOM 1054 N N . ALA A 1 129 ? -1.422 -1.989 -5.577 1.00 96.25 129 ALA A N 1
ATOM 1055 C CA . ALA A 1 129 ? -2.219 -3.204 -5.668 1.00 96.25 129 ALA A CA 1
ATOM 1056 C C . ALA A 1 129 ? -3.722 -2.886 -5.599 1.00 96.25 129 ALA A C 1
ATOM 1058 O O . ALA A 1 129 ? -4.128 -1.849 -5.072 1.00 96.25 129 ALA A O 1
ATOM 1059 N N . GLU A 1 130 ? -4.545 -3.801 -6.101 1.00 96.88 130 GLU A N 1
ATOM 1060 C CA . GLU A 1 130 ? -6.007 -3.711 -6.116 1.00 96.88 130 GLU A CA 1
ATOM 1061 C C . GLU A 1 130 ? -6.637 -4.909 -5.419 1.00 96.88 130 GLU A C 1
ATOM 1063 O O . GLU A 1 130 ? -6.095 -6.009 -5.469 1.00 96.88 130 GLU A O 1
ATOM 1068 N N . SER A 1 131 ? -7.797 -4.716 -4.802 1.00 97.31 131 SER A N 1
ATOM 1069 C CA . SER A 1 131 ? -8.564 -5.798 -4.193 1.00 97.31 131 SER A CA 1
ATOM 1070 C C . SER A 1 131 ? -10.061 -5.518 -4.263 1.00 97.31 131 SER A C 1
ATOM 1072 O O . SER A 1 131 ? -10.484 -4.369 -4.170 1.00 97.31 131 SER A O 1
ATOM 1074 N N . GLU A 1 132 ? -10.869 -6.563 -4.410 1.00 97.19 132 GLU A N 1
ATOM 1075 C CA . GLU A 1 132 ? -12.333 -6.468 -4.330 1.00 97.19 132 GLU A CA 1
ATOM 1076 C C . GLU A 1 132 ? -12.839 -6.614 -2.883 1.00 97.19 132 GLU A C 1
ATOM 1078 O O . GLU A 1 132 ? -13.903 -6.102 -2.549 1.00 97.19 132 GLU A O 1
ATOM 1083 N N . ASP A 1 133 ? -12.064 -7.261 -2.006 1.00 94.62 133 ASP A N 1
ATOM 1084 C CA . ASP A 1 133 ? -12.473 -7.635 -0.643 1.00 94.62 133 ASP A CA 1
ATOM 1085 C C . ASP A 1 133 ? -11.541 -7.109 0.467 1.00 94.62 133 ASP A C 1
ATOM 1087 O O . ASP A 1 133 ? -11.804 -7.305 1.652 1.00 94.62 133 ASP A O 1
ATOM 1091 N N . GLY A 1 134 ? -10.446 -6.439 0.100 1.00 93.00 134 GLY A N 1
ATOM 1092 C CA . GLY A 1 134 ? -9.421 -5.935 1.015 1.00 93.00 134 GLY A CA 1
ATOM 1093 C C . GLY A 1 134 ? -8.482 -7.013 1.575 1.00 93.00 134 GLY A C 1
ATOM 1094 O O . GLY A 1 134 ? -7.569 -6.692 2.340 1.00 93.00 134 GLY A O 1
ATOM 1095 N N . ILE A 1 135 ? -8.669 -8.277 1.190 1.00 92.94 135 ILE A N 1
ATOM 1096 C CA . ILE A 1 135 ? -7.934 -9.442 1.700 1.00 92.94 135 ILE A CA 1
ATOM 1097 C C . ILE A 1 135 ? -7.046 -10.029 0.601 1.00 92.94 135 ILE A C 1
ATOM 1099 O O . ILE A 1 135 ? -5.863 -10.284 0.834 1.00 92.94 135 ILE A O 1
ATOM 1103 N N . HIS A 1 136 ? -7.594 -10.210 -0.599 1.00 93.81 136 HIS A N 1
ATOM 1104 C CA . HIS A 1 136 ? -6.894 -10.756 -1.755 1.00 93.81 136 HIS A CA 1
ATOM 1105 C C . HIS A 1 136 ? -6.481 -9.630 -2.694 1.00 93.81 136 HIS A C 1
ATOM 1107 O O . HIS A 1 136 ? -7.325 -8.915 -3.232 1.00 93.81 136 HIS A O 1
ATOM 1113 N N . TRP A 1 137 ? -5.175 -9.485 -2.902 1.00 96.00 137 TRP A N 1
ATOM 1114 C CA . TRP A 1 137 ? -4.606 -8.369 -3.648 1.00 96.00 137 TRP A CA 1
ATOM 1115 C C . TRP A 1 137 ? -4.013 -8.823 -4.979 1.00 96.00 137 TRP A C 1
ATOM 1117 O O . TRP A 1 137 ? -3.264 -9.796 -5.044 1.00 96.00 137 TRP A O 1
ATOM 1127 N N . VAL A 1 138 ? -4.327 -8.078 -6.035 1.00 95.94 138 VAL A N 1
ATOM 1128 C CA . VAL A 1 138 ? -3.747 -8.200 -7.373 1.00 95.94 138 VAL A CA 1
ATOM 1129 C C . VAL A 1 138 ? -2.778 -7.043 -7.583 1.00 95.94 138 VAL A C 1
ATOM 1131 O O . VAL A 1 138 ? -3.110 -5.891 -7.315 1.00 95.94 138 VAL A O 1
ATOM 1134 N N . GLN A 1 139 ? -1.577 -7.335 -8.074 1.00 95.50 139 GLN A N 1
ATOM 1135 C CA . GLN A 1 139 ? -0.515 -6.352 -8.302 1.00 95.50 139 GLN A CA 1
ATOM 1136 C C . GLN A 1 139 ? -0.352 -6.114 -9.812 1.00 95.50 139 GLN A C 1
ATOM 1138 O O . GLN A 1 139 ? 0.436 -6.805 -10.462 1.00 95.50 139 GLN A O 1
ATOM 1143 N N . PRO A 1 140 ? -1.130 -5.194 -10.417 1.00 95.62 140 PRO A N 1
ATOM 1144 C CA . PRO A 1 140 ? -1.047 -4.942 -11.851 1.00 95.62 140 PRO A CA 1
ATOM 1145 C C . PRO A 1 140 ? 0.318 -4.352 -12.221 1.00 95.62 140 PRO A C 1
ATOM 1147 O O . PRO A 1 140 ? 0.876 -3.532 -11.491 1.00 95.62 140 PRO A O 1
ATOM 1150 N N . LEU A 1 141 ? 0.850 -4.768 -13.371 1.00 96.12 141 LEU A N 1
ATOM 1151 C CA . LEU A 1 141 ? 2.163 -4.344 -13.850 1.00 96.12 141 LEU A CA 1
ATOM 1152 C C . LEU A 1 141 ? 2.037 -3.241 -14.905 1.00 96.12 141 LEU A C 1
ATOM 1154 O O . LEU A 1 141 ? 1.236 -3.340 -15.835 1.00 96.12 141 LEU A O 1
ATOM 1158 N N . PHE A 1 142 ? 2.886 -2.226 -14.786 1.00 94.69 142 PHE A N 1
ATOM 1159 C CA . PHE A 1 142 ? 2.936 -1.038 -15.628 1.00 94.69 142 PHE A CA 1
ATOM 1160 C C . PHE A 1 142 ? 4.348 -0.810 -16.174 1.00 94.69 142 PHE A C 1
ATOM 1162 O O . PHE A 1 142 ? 5.341 -1.197 -15.560 1.00 94.69 142 PHE A O 1
ATOM 1169 N N . ASP A 1 143 ? 4.437 -0.077 -17.281 1.00 93.25 143 ASP A N 1
ATOM 1170 C CA . ASP A 1 143 ? 5.696 0.357 -17.905 1.00 93.25 143 ASP A CA 1
ATOM 1171 C C . ASP A 1 143 ? 6.229 1.667 -17.279 1.00 93.25 143 ASP A C 1
ATOM 1173 O O . ASP A 1 143 ? 6.684 2.578 -17.970 1.00 93.25 143 ASP A O 1
ATOM 1177 N N . PHE A 1 144 ? 6.082 1.827 -15.958 1.00 90.06 144 PHE A N 1
ATOM 1178 C CA . PHE A 1 144 ? 6.304 3.107 -15.271 1.00 90.06 144 PHE A CA 1
ATOM 1179 C C . PHE A 1 144 ? 7.681 3.258 -14.645 1.00 90.06 144 PHE A C 1
ATOM 1181 O O . PHE A 1 144 ? 8.296 4.313 -14.795 1.00 90.06 144 PHE A O 1
ATOM 1188 N N . GLU A 1 145 ? 8.120 2.270 -13.874 1.00 88.62 145 GLU A N 1
ATOM 1189 C CA . GLU A 1 145 ? 9.414 2.273 -13.197 1.00 88.62 145 GLU A CA 1
ATOM 1190 C C . GLU A 1 145 ? 9.994 0.855 -13.263 1.00 88.62 145 GLU A C 1
ATOM 1192 O O . GLU A 1 145 ? 9.451 -0.051 -12.630 1.00 88.62 145 GLU A O 1
ATOM 1197 N N . PRO A 1 146 ? 11.086 0.628 -14.004 1.00 90.81 146 PRO A N 1
ATOM 1198 C CA . PRO A 1 146 ? 11.685 -0.694 -14.086 1.00 90.81 146 PRO A CA 1
ATOM 1199 C C . PRO A 1 146 ? 12.406 -1.074 -12.785 1.00 90.81 146 PRO A C 1
ATOM 1201 O O . PRO A 1 146 ? 12.848 -0.221 -12.003 1.00 90.81 146 PRO A O 1
ATOM 1204 N N . TRP A 1 147 ? 12.595 -2.378 -12.590 1.00 88.38 147 TRP A N 1
ATOM 1205 C CA . TRP A 1 147 ? 13.441 -2.946 -11.545 1.00 88.38 147 TRP A CA 1
ATOM 1206 C C . TRP A 1 147 ? 14.533 -3.819 -12.169 1.00 88.38 147 TRP A C 1
ATOM 1208 O O . TRP A 1 147 ? 14.313 -4.979 -12.512 1.00 88.38 147 TRP A O 1
ATOM 1218 N N . GLY A 1 148 ? 15.727 -3.245 -12.328 1.00 87.12 148 GLY A N 1
ATOM 1219 C CA . GLY A 1 148 ? 16.823 -3.890 -13.046 1.00 87.12 148 GLY A CA 1
ATOM 1220 C C . GLY A 1 148 ? 16.442 -4.228 -14.476 1.00 87.12 148 GLY A C 1
ATOM 1221 O O . GLY A 1 148 ? 16.083 -3.327 -15.229 1.00 87.12 148 GLY A O 1
ATOM 1222 N N . ASP A 1 149 ? 16.505 -5.510 -14.827 1.00 89.50 149 ASP A N 1
ATOM 1223 C CA . ASP A 1 149 ? 16.138 -5.998 -16.163 1.00 89.50 149 ASP A CA 1
ATOM 1224 C C . ASP A 1 149 ? 14.616 -6.215 -16.316 1.00 89.50 149 ASP A C 1
ATOM 1226 O O . ASP A 1 149 ? 14.147 -6.622 -17.376 1.00 89.50 149 ASP A O 1
ATOM 1230 N N . ILE A 1 150 ? 13.828 -5.981 -15.257 1.00 91.56 150 ILE A N 1
ATOM 1231 C CA . ILE A 1 150 ? 12.371 -6.125 -15.283 1.00 91.56 150 ILE A CA 1
ATOM 1232 C C . ILE A 1 150 ? 11.745 -4.788 -15.678 1.00 91.56 150 ILE A C 1
ATOM 1234 O O . ILE A 1 150 ? 11.722 -3.844 -14.888 1.00 91.56 150 ILE A O 1
ATOM 1238 N N . GLU A 1 151 ? 11.215 -4.720 -16.896 1.00 93.31 151 GLU A N 1
ATOM 1239 C CA . GLU A 1 151 ? 10.627 -3.494 -17.452 1.00 93.31 151 GLU A CA 1
ATOM 1240 C C . GLU A 1 151 ? 9.251 -3.170 -16.857 1.00 93.31 151 GLU A C 1
ATOM 1242 O O . GLU A 1 151 ? 8.954 -2.009 -16.572 1.00 93.31 151 GLU A O 1
ATOM 1247 N N . LYS A 1 152 ? 8.434 -4.206 -16.626 1.00 95.75 152 LYS A N 1
ATOM 1248 C CA . LYS A 1 152 ? 7.062 -4.092 -16.121 1.00 95.75 152 LYS A CA 1
ATOM 1249 C C . LYS A 1 152 ? 6.988 -4.390 -14.636 1.00 95.75 152 LYS A C 1
ATOM 1251 O O . LYS A 1 152 ? 7.230 -5.518 -14.213 1.00 95.75 152 LYS A O 1
ATOM 1256 N N . THR A 1 153 ? 6.593 -3.395 -13.852 1.00 94.94 153 THR A N 1
ATOM 1257 C CA . THR A 1 153 ? 6.467 -3.513 -12.395 1.00 94.94 153 THR A CA 1
ATOM 1258 C C . THR A 1 153 ? 5.185 -2.843 -11.919 1.00 94.94 153 THR A C 1
ATOM 1260 O O . THR A 1 153 ? 4.597 -2.027 -12.624 1.00 94.94 153 THR A O 1
ATOM 1263 N N . ASN A 1 154 ? 4.756 -3.125 -10.695 1.00 95.31 154 ASN A N 1
ATOM 1264 C CA . ASN A 1 154 ? 3.687 -2.359 -10.056 1.00 95.31 154 ASN A CA 1
ATOM 1265 C C . ASN A 1 154 ? 4.213 -1.106 -9.320 1.00 95.31 154 ASN A C 1
ATOM 1267 O O . ASN A 1 154 ? 3.512 -0.527 -8.486 1.00 95.31 154 ASN A O 1
ATOM 1271 N N . ILE A 1 155 ? 5.453 -0.690 -9.600 1.00 92.44 155 ILE A N 1
ATOM 1272 C CA . ILE A 1 155 ? 6.085 0.484 -9.002 1.00 92.44 155 ILE A CA 1
ATOM 1273 C C . ILE A 1 155 ? 5.597 1.727 -9.751 1.00 92.44 155 ILE A C 1
ATOM 1275 O O . ILE A 1 155 ? 5.866 1.924 -10.935 1.00 92.44 155 ILE A O 1
ATOM 1279 N N . LEU A 1 156 ? 4.896 2.609 -9.043 1.00 90.06 156 LEU A N 1
ATOM 1280 C CA . LEU A 1 156 ? 4.351 3.834 -9.623 1.00 90.06 156 LEU A CA 1
ATOM 1281 C C . LEU A 1 156 ? 5.402 4.934 -9.734 1.00 90.06 156 LEU A C 1
ATOM 1283 O O . LEU A 1 156 ? 5.418 5.688 -10.710 1.00 90.06 156 LEU A O 1
ATOM 1287 N N . MET A 1 157 ? 6.263 5.065 -8.726 1.00 84.81 157 MET A N 1
ATOM 1288 C CA . MET A 1 157 ? 7.282 6.112 -8.696 1.00 84.81 157 MET A CA 1
ATOM 1289 C C . MET A 1 157 ? 8.485 5.738 -7.839 1.00 84.81 157 MET A C 1
ATOM 1291 O O . MET A 1 157 ? 8.359 5.134 -6.767 1.00 84.81 157 MET A O 1
ATOM 1295 N N . SER A 1 158 ? 9.656 6.171 -8.302 1.00 78.94 158 SER A N 1
ATOM 1296 C CA . SER A 1 158 ? 10.903 6.120 -7.554 1.00 78.94 158 SER A CA 1
ATOM 1297 C C . SER A 1 158 ? 11.219 7.476 -6.922 1.00 78.94 158 SER A C 1
ATOM 1299 O O . SER A 1 158 ? 11.061 8.536 -7.528 1.00 78.94 158 SER A O 1
ATOM 1301 N N . GLY A 1 159 ? 11.664 7.458 -5.665 1.00 66.31 159 GLY A N 1
ATOM 1302 C CA . GLY A 1 159 ? 11.947 8.662 -4.891 1.00 66.31 159 GLY A CA 1
ATOM 1303 C C . GLY A 1 159 ? 13.246 9.371 -5.279 1.00 66.31 159 GLY A C 1
ATOM 1304 O O . GLY A 1 159 ? 14.096 9.550 -4.407 1.00 66.31 159 GLY A O 1
ATOM 1305 N N . LYS A 1 160 ? 13.424 9.818 -6.532 1.00 59.38 160 LYS A N 1
ATOM 1306 C CA . LYS A 1 160 ? 14.436 10.843 -6.875 1.00 59.38 160 LYS A CA 1
ATOM 1307 C C . LYS A 1 160 ? 14.027 12.172 -6.207 1.00 59.38 160 LYS A C 1
ATOM 1309 O O . LYS A 1 160 ? 13.493 13.061 -6.856 1.00 59.38 160 LYS A O 1
ATOM 1314 N N . GLY A 1 161 ? 14.188 12.239 -4.882 1.00 54.50 161 GLY A N 1
ATOM 1315 C CA . GLY A 1 161 ? 13.584 13.229 -3.977 1.00 54.50 161 GLY A CA 1
ATOM 1316 C C . GLY A 1 161 ? 12.977 12.656 -2.678 1.00 54.50 161 GLY A C 1
ATOM 1317 O O . GLY A 1 161 ? 12.303 13.392 -1.973 1.00 54.50 161 GLY A O 1
ATOM 1318 N N . GLU A 1 162 ? 13.206 11.372 -2.359 1.00 52.28 162 GLU A N 1
ATOM 1319 C CA . GLU A 1 162 ? 12.709 10.654 -1.165 1.00 52.28 162 GLU A CA 1
ATOM 1320 C C . GLU A 1 162 ? 11.172 10.552 -1.060 1.00 52.28 162 GLU A C 1
ATOM 1322 O O . GLU A 1 162 ? 10.529 11.236 -0.268 1.00 52.28 162 GLU A O 1
ATOM 1327 N N . ALA A 1 163 ? 10.560 9.617 -1.796 1.00 59.44 163 ALA A N 1
ATOM 1328 C CA . ALA A 1 163 ? 9.174 9.206 -1.549 1.00 59.44 163 ALA A CA 1
ATOM 1329 C C . ALA A 1 163 ? 9.087 8.418 -0.224 1.00 59.44 163 ALA A C 1
ATOM 1331 O O . ALA A 1 163 ? 9.265 7.204 -0.211 1.00 59.44 163 ALA A O 1
ATOM 1332 N N . LYS A 1 164 ? 8.875 9.102 0.908 1.00 65.19 164 LYS A N 1
ATOM 1333 C CA . LYS A 1 164 ? 8.973 8.495 2.255 1.00 65.19 164 LYS A CA 1
ATOM 1334 C C . LYS A 1 164 ? 7.761 7.697 2.710 1.00 65.19 164 LYS A C 1
ATOM 1336 O O . LYS A 1 164 ? 7.928 6.835 3.561 1.00 65.19 164 LYS A O 1
ATOM 1341 N N . ALA A 1 165 ? 6.584 7.966 2.167 1.00 71.06 165 ALA A N 1
ATOM 1342 C CA . ALA A 1 165 ? 5.382 7.186 2.421 1.00 71.06 165 ALA A CA 1
ATOM 1343 C C . ALA A 1 165 ? 4.313 7.574 1.391 1.00 71.06 165 ALA A C 1
ATOM 1345 O O . ALA A 1 165 ? 4.176 8.763 1.083 1.00 71.06 165 ALA A O 1
ATOM 1346 N N . PRO A 1 166 ? 3.552 6.614 0.847 1.00 79.25 166 PRO A N 1
ATOM 1347 C CA . PRO A 1 166 ? 2.363 6.946 0.088 1.00 79.25 166 PRO A CA 1
ATOM 1348 C C . PRO A 1 166 ? 1.296 7.495 1.034 1.00 79.25 166 PRO A C 1
ATOM 1350 O O . PRO A 1 166 ? 0.815 6.791 1.920 1.00 79.25 166 PRO A O 1
ATOM 1353 N N . HIS A 1 167 ? 0.904 8.746 0.816 1.00 78.56 167 HIS A N 1
ATOM 1354 C CA . HIS A 1 167 ? -0.266 9.349 1.443 1.00 78.56 167 HIS A CA 1
ATOM 1355 C C . HIS A 1 167 ? -1.313 9.609 0.369 1.00 78.56 167 HIS A C 1
ATOM 1357 O O . HIS A 1 167 ? -1.012 10.195 -0.672 1.00 78.56 167 HIS A O 1
ATOM 1363 N N . ILE A 1 168 ? -2.540 9.167 0.624 1.00 76.06 168 ILE A N 1
ATOM 1364 C CA . ILE A 1 168 ? -3.650 9.360 -0.302 1.00 76.06 168 ILE A CA 1
ATOM 1365 C C . ILE A 1 168 ? -4.352 10.659 0.078 1.00 76.06 168 ILE A C 1
ATOM 1367 O O . ILE A 1 168 ? -4.845 10.808 1.193 1.00 76.06 168 ILE A O 1
ATOM 1371 N N . MET A 1 169 ? -4.390 11.601 -0.860 1.00 76.19 169 MET A N 1
ATOM 1372 C CA . MET A 1 169 ? -5.177 12.824 -0.743 1.00 76.19 169 MET A CA 1
ATOM 1373 C C . MET A 1 169 ? -6.294 12.755 -1.784 1.00 76.19 169 MET A C 1
ATOM 1375 O O . MET A 1 169 ? -6.052 13.102 -2.945 1.00 76.19 169 MET A O 1
ATOM 1379 N N . PRO A 1 170 ? -7.489 12.255 -1.418 1.00 66.88 170 PRO A N 1
ATOM 1380 C CA . PRO A 1 170 ? -8.611 12.238 -2.339 1.00 66.88 170 PRO A CA 1
ATOM 1381 C C . PRO A 1 170 ? -8.948 13.678 -2.716 1.00 66.88 170 PRO A C 1
ATOM 1383 O O . PRO A 1 170 ? -9.034 14.572 -1.871 1.00 66.88 170 PRO A O 1
ATOM 1386 N N . ARG A 1 171 ? -9.092 13.921 -4.014 1.00 65.88 171 ARG A N 1
ATOM 1387 C CA . ARG A 1 171 ? -9.391 15.256 -4.510 1.00 65.88 171 ARG A CA 1
ATOM 1388 C C . ARG A 1 171 ? -10.899 15.473 -4.496 1.00 65.88 171 ARG A C 1
ATOM 1390 O O . ARG A 1 171 ? -11.622 14.746 -5.165 1.00 65.88 171 ARG A O 1
ATOM 1397 N N . VAL A 1 172 ? -11.349 16.487 -3.758 1.00 57.00 172 VAL A N 1
ATOM 1398 C CA . VAL A 1 172 ? -12.780 16.803 -3.590 1.00 57.00 172 VAL A CA 1
ATOM 1399 C C . VAL A 1 172 ? -13.361 17.541 -4.809 1.00 57.00 172 VAL A C 1
ATOM 1401 O O . VAL A 1 172 ? -14.558 17.459 -5.056 1.00 57.00 172 VAL A O 1
ATOM 1404 N N . GLU A 1 173 ? -12.528 18.193 -5.631 1.00 51.78 173 GLU A N 1
ATOM 1405 C CA . GLU A 1 173 ? -12.977 18.943 -6.816 1.00 51.78 173 GLU A CA 1
ATOM 1406 C C . GLU A 1 173 ? -12.081 18.735 -8.044 1.00 51.78 173 GLU A C 1
ATOM 1408 O O . GLU A 1 173 ? -10.864 18.549 -7.941 1.00 51.78 173 GLU A O 1
ATOM 1413 N N . SER A 1 174 ? -12.675 18.827 -9.237 1.00 50.22 174 SER A N 1
ATOM 1414 C CA . SER A 1 174 ? -11.945 18.880 -10.502 1.00 50.22 174 SER A CA 1
ATOM 1415 C C . SER A 1 174 ? -11.090 20.144 -10.568 1.00 50.22 174 SER A C 1
ATOM 1417 O O . SER A 1 174 ? -11.596 21.255 -10.456 1.00 50.22 174 SER A O 1
ATOM 1419 N N . GLY A 1 175 ? -9.803 20.003 -10.840 1.00 51.00 175 GLY A N 1
ATOM 1420 C CA . GLY A 1 175 ? -8.967 21.139 -11.209 1.00 51.00 175 GLY A CA 1
ATOM 1421 C C . GLY A 1 175 ? -7.784 20.688 -12.047 1.00 51.00 175 GLY A C 1
ATOM 1422 O O . GLY A 1 175 ? -7.565 19.498 -12.276 1.00 51.00 175 GLY A O 1
ATOM 1423 N N . THR A 1 176 ? -6.976 21.625 -12.501 1.00 53.34 176 THR A N 1
ATOM 1424 C CA . THR A 1 176 ? -5.782 21.308 -13.279 1.00 53.34 176 THR A CA 1
ATOM 1425 C C . THR A 1 176 ? -4.683 20.766 -12.368 1.00 53.34 176 THR A C 1
ATOM 1427 O O . THR A 1 176 ? -4.521 21.198 -11.224 1.00 53.34 176 THR A O 1
ATOM 1430 N N . THR A 1 177 ? -3.952 19.758 -12.842 1.00 60.06 177 THR A N 1
ATOM 1431 C CA . THR A 1 177 ? -2.640 19.431 -12.279 1.00 60.06 177 THR A CA 1
ATOM 1432 C C . THR A 1 177 ? -1.721 20.631 -12.508 1.00 60.06 177 THR A C 1
ATOM 1434 O O . THR A 1 177 ? -1.929 21.413 -13.442 1.00 60.06 177 THR A O 1
ATOM 1437 N N . LYS A 1 178 ? -0.705 20.822 -11.655 1.00 58.34 178 LYS A N 1
ATOM 1438 C CA . LYS A 1 178 ? 0.330 21.817 -11.964 1.00 58.34 178 LYS A CA 1
ATOM 1439 C C . LYS A 1 178 ? 0.901 21.486 -13.346 1.00 58.34 178 LYS A C 1
ATOM 1441 O O . LYS A 1 178 ? 1.294 20.345 -13.589 1.00 58.34 178 LYS A O 1
ATOM 1446 N N . GLN A 1 179 ? 0.920 22.473 -14.242 1.00 53.50 179 GLN A N 1
ATOM 1447 C CA . GLN A 1 179 ? 1.501 22.315 -15.573 1.00 53.50 179 GLN A CA 1
ATOM 1448 C C . GLN A 1 179 ? 2.932 21.783 -15.447 1.00 53.50 179 GLN A C 1
ATOM 1450 O O . GLN A 1 179 ? 3.721 22.285 -14.648 1.00 53.50 179 GLN A O 1
ATOM 1455 N N . GLY A 1 180 ? 3.236 20.735 -16.210 1.00 56.69 180 GLY A N 1
ATOM 1456 C CA . GLY A 1 180 ? 4.541 20.077 -16.192 1.00 56.69 180 GLY A CA 1
ATOM 1457 C C . GLY A 1 180 ? 4.709 18.961 -15.156 1.00 56.69 180 GLY A C 1
ATOM 1458 O O . GLY A 1 180 ? 5.766 18.338 -15.151 1.00 56.69 180 GLY A O 1
ATOM 1459 N N . VAL A 1 181 ? 3.708 18.657 -14.315 1.00 61.94 181 VAL A N 1
ATOM 1460 C CA . VAL A 1 181 ? 3.740 17.448 -13.471 1.00 61.94 181 VAL A CA 1
ATOM 1461 C C . VAL A 1 181 ? 3.249 16.247 -14.288 1.00 61.94 181 VAL A C 1
ATOM 1463 O O . VAL A 1 181 ? 2.099 16.264 -14.736 1.00 61.94 181 VAL A O 1
ATOM 1466 N N . PRO A 1 182 ? 4.075 15.201 -14.485 1.00 62.41 182 PRO A N 1
ATOM 1467 C CA . PRO A 1 182 ? 3.650 13.992 -15.178 1.00 62.41 182 PRO A CA 1
ATOM 1468 C C . PRO A 1 182 ? 2.485 13.326 -14.442 1.00 62.41 182 PRO A C 1
ATOM 1470 O O . PRO A 1 182 ? 2.573 13.057 -13.244 1.00 62.41 182 PRO A O 1
ATOM 1473 N N . VAL A 1 183 ? 1.404 13.039 -15.164 1.00 68.88 183 VAL A N 1
ATOM 1474 C CA . VAL A 1 183 ? 0.274 12.253 -14.658 1.00 68.88 183 VAL A CA 1
ATOM 1475 C C . VAL A 1 183 ? 0.424 10.832 -15.188 1.00 68.88 183 VAL A C 1
ATOM 1477 O O . VAL A 1 183 ? 0.461 10.629 -16.400 1.00 68.88 183 VAL A O 1
ATOM 1480 N N . LYS A 1 184 ? 0.523 9.854 -14.284 1.00 72.69 184 LYS A N 1
ATOM 1481 C CA . LYS A 1 184 ? 0.469 8.427 -14.624 1.00 72.69 184 LYS A CA 1
ATOM 1482 C C . LYS A 1 184 ? -0.958 7.941 -14.358 1.00 72.69 184 LYS A C 1
ATOM 1484 O O . LYS A 1 184 ? -1.410 7.986 -13.218 1.00 72.69 184 LYS A O 1
ATOM 1489 N N . ASN A 1 185 ? -1.669 7.524 -15.404 1.00 75.00 185 ASN A N 1
ATOM 1490 C CA . ASN A 1 185 ? -3.011 6.955 -15.271 1.00 75.00 185 ASN A CA 1
ATOM 1491 C C . ASN A 1 185 ? -2.891 5.462 -14.961 1.00 75.00 185 ASN A C 1
ATOM 1493 O O . ASN A 1 185 ? -2.252 4.735 -15.716 1.00 75.00 185 ASN A O 1
ATOM 1497 N N . ILE A 1 186 ? -3.505 5.024 -13.865 1.00 73.19 186 ILE A N 1
ATOM 1498 C CA . ILE A 1 186 ? -3.453 3.637 -13.373 1.00 73.19 186 ILE A CA 1
ATOM 1499 C C . ILE A 1 186 ? -4.642 2.778 -13.834 1.00 73.19 186 ILE A C 1
ATOM 1501 O O . ILE A 1 186 ? -4.799 1.665 -13.346 1.00 73.19 186 ILE A O 1
ATOM 1505 N N . GLY A 1 187 ? -5.423 3.258 -14.809 1.00 58.66 187 GLY A N 1
ATOM 1506 C CA . GLY A 1 187 ? -6.727 2.682 -15.154 1.00 58.66 187 GLY A CA 1
ATOM 1507 C C . GLY A 1 187 ? -7.840 3.358 -14.373 1.00 58.66 187 GLY A C 1
ATOM 1508 O O . GLY A 1 187 ? -7.737 3.417 -13.122 1.00 58.66 187 GLY A O 1
#

Radius of gyration: 30.11 Å; chains: 1; bounding box: 89×71×59 Å

Secondary structure (DSSP, 8-state):
----------TTHHHHHHH---GGGS-TTT-PPPPTT----SS-SSS-TTSB-TTSSSBSS----------SS-SS-TTTS-GGGTT-EEEEEEEEETTTTEEEEEEEEE--TTS-SSSPPS-EEEEEEEESSSSS-B---BSSS-BTTB--BSEEEE-TT----------SS--PPPTTPPP----

Foldseek 3Di:
DDDDDDDDDDPPPVVVVVVPPPPVQDPVVQADDDDVPDDDDPDDDHPDPQQDDSVNPHGPDDPDDDPDPDDPDDLDDQPPPDPQSPQHKAQWDWDQDPVVQKIKIKIKGWDAAPPDPQADGTAIFIFIWIGNPVRHTDGAWDQADAGRVRRTGRTNDTPPPHPPHDDDDDDPDDDDDPPPDDDDDPD

Sequence (187 aa):
MKTLKIGILPVLLTIAIAAQADKSYLDPRLVRDLTIGEPQLLIDDYWIDNRFNEDQISASVPHVLQHGDRLDQPVLRKGKDHPWEEHGIGYISVMFDSKDQKFRLYYQIWNPRNEDPKAPRGGYRTCYAESEDGIHWVQPLFDFEPWGDIEKTNILMSGKGEAKAPHIMPRVESGTTKQGVPVKNIG

pLDDT: mean 71.88, std 19.41, range [24.3, 97.31]